Protein AF-A0A7C6ZL55-F1 (afdb_monomer)

Foldseek 3Di:
DWDQQFWQFLPPRDTGGNVDQADPPPRHGCPDPVRHTHGDTPVVVVVVVPPDDPDDPVVVVVVVVVVVVVCVVPDDDDDDDDPPPPPPLPQAEEEFPEADDPPPFDWDWDWFWFDDPSHIYIYIYTDGVVVLVVQVVLQVLLLCLVPDDPVVVVVSLVPDDPLSVVVNVCVVVVRCLCLLVVPVLLVSLLVVLVSLVVVCVVVVHDPQSSLLSLLRRQAAGAAADDDGGETHLSNCVSHHYHQRNSQSNSCSSVVSVVWWKKWFAAVVVRHIWIFTFDPDQWPDPPFDWDDDPNTTTTTRGRNHHDDGTSDDDPPCPPDHTPDIGTND

Secondary structure (DSSP, 8-state):
---EEEEE-TTT--EEETT-SB-TTT--BTT-SSSPPEEEETTHHHHTT-SS----HHHHHHHHHHHHHHHHHH------PPP--------EEEEPPPB---TTS-EEEEEEEEEETTEEEEEEEEEEHHHHHHHHHHHHHHHHHHHS-HHHHHHHHHHS-HHHHHHHHHHTTT--HHHHT-HHHHHHHHHHHHHHHHHHHHTT--HHHHHHHHHHHHHHHSPB---SS---HHHHHHS-B-HHHHHHHHHHHHHHTT-EEEEEEEGGGTEEEEEEE-SSPPSSSSPPEEEETTEEEEEE--SSS-PPTTPPPTT-TTPPPSEEEE--

Radius of gyration: 26.52 Å; Cα contacts (8 Å, |Δi|>4): 537; chains: 1; bounding box: 93×52×45 Å

Structure (mmCIF, N/CA/C/O backbone):
data_AF-A0A7C6ZL55-F1
#
_entry.id   AF-A0A7C6ZL55-F1
#
loop_
_atom_site.group_PDB
_atom_site.id
_atom_site.type_symbol
_atom_site.label_atom_id
_atom_site.label_alt_id
_atom_site.label_comp_id
_atom_site.label_asym_id
_atom_site.label_entity_id
_atom_site.label_seq_id
_atom_site.pdbx_PDB_ins_code
_atom_site.Cartn_x
_atom_site.Cartn_y
_atom_site.Cartn_z
_atom_site.occupancy
_atom_site.B_iso_or_equiv
_atom_site.auth_seq_id
_atom_site.auth_comp_id
_atom_site.auth_asym_id
_atom_site.auth_atom_id
_atom_site.pdbx_PDB_model_num
ATOM 1 N N . MET A 1 1 ? 33.401 29.335 24.281 1.00 57.75 1 MET A N 1
ATOM 2 C CA . MET A 1 1 ? 32.260 28.474 24.664 1.00 57.75 1 MET A CA 1
ATOM 3 C C . MET A 1 1 ? 32.013 27.479 23.540 1.00 57.75 1 MET A C 1
ATOM 5 O O . MET A 1 1 ? 32.085 27.907 22.387 1.00 57.75 1 MET A O 1
ATOM 9 N N . PRO A 1 2 ? 31.810 26.183 23.834 1.00 68.75 2 PRO A N 1
ATOM 10 C CA . PRO A 1 2 ? 31.516 25.194 22.804 1.00 68.75 2 PRO A CA 1
ATOM 11 C C . PRO A 1 2 ? 30.208 25.573 22.107 1.00 68.75 2 PRO A C 1
ATOM 13 O O . PRO A 1 2 ? 29.183 25.758 22.759 1.00 68.75 2 PRO A O 1
ATOM 16 N N . ARG A 1 3 ? 30.261 25.749 20.786 1.00 77.75 3 ARG A N 1
ATOM 17 C CA . ARG A 1 3 ? 29.080 26.047 19.971 1.00 77.75 3 ARG A CA 1
ATOM 18 C C . ARG A 1 3 ? 28.702 24.783 19.219 1.00 77.75 3 ARG A C 1
ATOM 20 O O . ARG A 1 3 ? 29.550 24.229 18.518 1.00 77.75 3 ARG A O 1
ATOM 27 N N . THR A 1 4 ? 27.453 24.348 19.356 1.00 80.12 4 THR A N 1
ATOM 28 C CA . THR A 1 4 ? 26.896 23.276 18.527 1.00 80.12 4 THR A CA 1
ATOM 29 C C . THR A 1 4 ? 26.887 23.738 17.076 1.00 80.12 4 THR A C 1
ATOM 31 O O . THR A 1 4 ? 26.295 24.770 16.746 1.00 80.12 4 THR A O 1
ATOM 34 N N . ILE A 1 5 ? 27.598 23.004 16.226 1.00 80.62 5 ILE A N 1
ATOM 35 C CA . ILE A 1 5 ? 27.692 23.258 14.783 1.00 80.62 5 ILE A CA 1
ATOM 36 C C . ILE A 1 5 ? 26.873 22.249 13.973 1.00 80.62 5 ILE A C 1
ATOM 38 O O . ILE A 1 5 ? 26.604 22.488 12.801 1.00 80.62 5 ILE A O 1
ATOM 42 N N . GLY A 1 6 ? 26.441 21.157 14.604 1.00 84.25 6 GLY A N 1
ATOM 43 C CA . GLY A 1 6 ? 25.658 20.112 13.967 1.00 84.25 6 GLY A CA 1
ATOM 44 C C . GLY A 1 6 ? 25.272 19.002 14.933 1.00 84.25 6 GLY A C 1
ATOM 45 O O . GLY A 1 6 ? 25.599 19.063 16.120 1.00 84.25 6 GLY A O 1
ATOM 46 N N . TYR A 1 7 ? 24.608 17.980 14.409 1.00 82.94 7 TYR A N 1
ATOM 47 C CA . TYR A 1 7 ? 24.190 16.800 15.159 1.00 82.94 7 TYR A CA 1
ATOM 48 C C . TYR A 1 7 ? 24.698 15.533 14.474 1.00 82.94 7 TYR A C 1
ATOM 50 O O . TYR A 1 7 ? 24.580 15.363 13.257 1.00 82.94 7 TYR A O 1
ATOM 58 N N . LEU A 1 8 ? 25.294 14.646 15.265 1.00 84.44 8 LEU A N 1
ATOM 59 C CA . LEU A 1 8 ? 25.753 13.339 14.826 1.00 84.44 8 LEU A CA 1
ATOM 60 C C . LEU A 1 8 ? 24.555 12.395 14.775 1.00 84.44 8 LEU A C 1
ATOM 62 O O . LEU A 1 8 ? 23.922 12.147 15.803 1.00 84.44 8 LEU A O 1
ATOM 66 N N . CYS A 1 9 ? 24.278 11.846 13.595 1.00 78.19 9 CYS A N 1
ATOM 67 C CA . CYS A 1 9 ? 23.233 10.850 13.431 1.00 78.19 9 CYS A CA 1
ATOM 68 C C . CYS A 1 9 ? 23.533 9.626 14.319 1.00 78.19 9 CYS A C 1
ATOM 70 O O . CYS A 1 9 ? 24.629 9.057 14.227 1.00 78.19 9 CYS A O 1
ATOM 72 N N . PRO A 1 10 ? 22.585 9.187 15.160 1.00 77.94 10 PRO A N 1
ATOM 73 C CA . PRO A 1 10 ? 22.773 8.026 16.025 1.00 77.94 10 PRO A CA 1
ATOM 74 C C . PRO A 1 10 ? 22.845 6.722 15.220 1.00 77.94 10 PRO A C 1
ATOM 76 O O . PRO A 1 10 ? 23.550 5.808 15.648 1.00 77.94 10 PRO A O 1
ATOM 79 N N . ILE A 1 11 ? 22.210 6.675 14.044 1.00 78.38 11 ILE A N 1
ATOM 80 C CA . ILE A 1 11 ? 22.146 5.500 13.170 1.00 78.38 11 ILE A CA 1
ATOM 81 C C . ILE A 1 11 ? 23.442 5.348 12.366 1.00 78.38 11 ILE A C 1
ATOM 83 O O . ILE A 1 11 ? 24.237 4.453 12.632 1.00 78.38 11 ILE A O 1
ATOM 87 N N . CYS A 1 12 ? 23.717 6.257 11.426 1.00 75.38 12 CYS A N 1
ATOM 88 C CA . CYS A 1 12 ? 24.817 6.095 10.465 1.00 75.38 12 CYS A CA 1
ATOM 89 C C . CYS A 1 12 ? 26.085 6.899 10.798 1.00 75.38 12 CYS A C 1
ATOM 91 O O . CYS A 1 12 ? 27.026 6.918 10.012 1.00 75.38 12 CYS A O 1
ATOM 93 N N . LYS A 1 13 ? 26.116 7.600 11.940 1.00 83.94 13 LYS A N 1
ATOM 94 C CA . LYS A 1 13 ? 27.246 8.436 12.400 1.00 83.94 13 LYS A CA 1
ATOM 95 C C . LYS A 1 13 ? 27.631 9.589 11.459 1.00 83.94 13 LYS A C 1
ATOM 97 O O . LYS A 1 13 ? 28.686 10.194 11.628 1.00 83.94 13 LYS A O 1
ATOM 102 N N . THR A 1 14 ? 26.768 9.956 10.513 1.00 79.00 14 THR A N 1
ATOM 103 C CA . THR A 1 14 ? 26.953 11.151 9.676 1.00 79.00 14 THR A CA 1
ATOM 104 C C . THR A 1 14 ? 26.707 12.416 10.496 1.00 79.00 14 THR A C 1
ATOM 106 O O . THR A 1 14 ? 25.732 12.495 11.245 1.00 79.00 14 THR A O 1
ATOM 109 N N . VAL A 1 15 ? 27.573 13.420 10.353 1.00 82.75 15 VAL A N 1
ATOM 110 C CA . VAL A 1 15 ? 27.386 14.745 10.962 1.00 82.75 15 VAL A CA 1
ATOM 111 C C . VAL A 1 15 ? 26.490 15.588 10.061 1.00 82.75 15 VAL A C 1
ATOM 113 O O . VAL A 1 15 ? 26.790 15.761 8.884 1.00 82.75 15 VAL A O 1
ATOM 116 N N . ASN A 1 16 ? 25.413 16.132 10.621 1.00 79.50 16 ASN A N 1
ATOM 117 C CA . ASN A 1 16 ? 24.445 16.952 9.897 1.00 79.50 16 ASN A CA 1
ATOM 118 C C . ASN A 1 16 ? 24.483 18.399 10.407 1.00 79.50 16 ASN A C 1
ATOM 120 O O . ASN A 1 16 ? 24.713 18.600 11.605 1.00 79.50 16 ASN A O 1
ATOM 124 N N . PRO A 1 17 ? 24.248 19.406 9.546 1.00 80.81 17 PRO A N 1
ATOM 125 C CA . PRO A 1 17 ? 24.145 20.800 9.972 1.00 80.81 17 PRO A CA 1
ATOM 126 C C . PRO A 1 17 ? 23.045 20.987 11.019 1.00 80.81 17 PRO A C 1
ATOM 128 O O . PRO A 1 17 ? 22.018 20.311 10.981 1.00 80.81 17 PRO A O 1
ATOM 131 N N . LYS A 1 18 ? 23.245 21.918 11.957 1.00 81.19 18 LYS A N 1
ATOM 132 C CA . LYS A 1 18 ? 22.306 22.149 13.071 1.00 81.19 18 LYS A CA 1
ATOM 133 C C . LYS A 1 18 ? 20.916 22.616 12.613 1.00 81.19 18 LYS A C 1
ATOM 135 O O . LYS A 1 18 ? 19.974 22.549 13.393 1.00 81.19 18 LYS A O 1
ATOM 140 N N . GLU A 1 19 ? 20.812 23.149 11.397 1.00 76.06 19 GLU A N 1
ATOM 141 C CA . GLU A 1 19 ? 19.578 23.654 10.796 1.00 76.06 19 GLU A CA 1
ATOM 142 C C . GLU A 1 19 ? 18.681 22.528 10.260 1.00 76.06 19 GLU A C 1
ATOM 144 O O . GLU A 1 19 ? 17.489 22.747 10.046 1.00 76.06 19 GLU A O 1
ATOM 149 N N . ILE A 1 20 ? 19.234 21.328 10.052 1.00 69.00 20 ILE A N 1
ATOM 150 C CA . ILE A 1 20 ? 18.523 20.190 9.469 1.00 69.00 20 ILE A CA 1
ATOM 151 C C . ILE A 1 20 ? 18.000 19.281 10.587 1.00 69.00 20 ILE A C 1
ATOM 153 O O . ILE A 1 20 ? 18.725 18.938 11.520 1.00 69.00 20 ILE A O 1
ATOM 157 N N . LYS A 1 21 ? 16.726 18.878 10.489 1.00 78.12 21 LYS A N 1
ATOM 158 C CA . LYS A 1 21 ? 16.035 18.048 11.496 1.00 78.12 21 LYS A CA 1
ATOM 159 C C . LYS A 1 21 ? 16.087 16.542 11.213 1.00 78.12 21 LYS A C 1
ATOM 161 O O . LYS A 1 21 ? 15.582 15.763 12.009 1.00 78.12 21 LYS A O 1
ATOM 166 N N . TYR A 1 22 ? 16.706 16.131 10.112 1.00 75.06 22 TYR A N 1
ATOM 167 C CA . TYR A 1 22 ? 16.855 14.743 9.671 1.00 75.06 22 TYR A CA 1
ATOM 168 C C . TYR A 1 22 ? 18.270 14.485 9.138 1.00 75.06 22 TYR A C 1
ATOM 170 O O . TYR A 1 22 ? 19.009 15.411 8.805 1.00 75.06 22 TYR A O 1
ATOM 178 N N . CYS A 1 23 ? 18.684 13.223 9.078 1.00 72.06 23 CYS A N 1
ATOM 179 C CA . CYS A 1 23 ? 19.993 12.860 8.569 1.00 72.06 23 CYS A CA 1
ATOM 180 C C . CYS A 1 23 ? 20.005 12.902 7.040 1.00 72.06 23 CYS A C 1
ATOM 182 O O . CYS A 1 23 ? 19.238 12.198 6.395 1.00 72.06 23 CYS A O 1
ATOM 184 N N . LEU A 1 24 ? 20.937 13.655 6.458 1.00 61.38 24 LEU A N 1
ATOM 185 C CA . LEU A 1 24 ? 21.095 13.771 5.004 1.00 61.38 24 LEU A CA 1
ATOM 186 C C . LEU A 1 24 ? 21.584 12.479 4.328 1.00 61.38 24 LEU A C 1
ATOM 188 O O . LEU A 1 24 ? 21.533 12.387 3.109 1.00 61.38 24 LEU A O 1
ATOM 192 N N . ASN A 1 25 ? 22.077 11.503 5.098 1.00 62.69 25 ASN A N 1
ATOM 193 C CA . ASN A 1 25 ? 22.573 10.232 4.569 1.00 62.69 25 ASN A CA 1
ATOM 194 C C . ASN A 1 25 ? 21.550 9.092 4.681 1.00 62.69 25 ASN A C 1
ATOM 196 O O . ASN A 1 25 ? 21.402 8.324 3.743 1.00 62.69 25 ASN A O 1
ATOM 200 N N . CYS A 1 26 ? 20.857 8.961 5.818 1.00 60.81 26 CYS A N 1
ATOM 201 C CA . CYS A 1 26 ? 19.929 7.845 6.057 1.00 60.81 26 CYS A CA 1
ATOM 202 C C . CYS A 1 26 ? 18.484 8.267 6.365 1.00 60.81 26 CYS A C 1
ATOM 204 O O . CYS A 1 26 ? 17.675 7.424 6.733 1.00 60.81 26 CYS A O 1
ATOM 206 N N . GLY A 1 27 ? 18.156 9.560 6.302 1.00 62.38 27 GLY A N 1
ATOM 207 C CA . GLY A 1 27 ? 16.799 10.074 6.536 1.00 62.38 27 GLY A CA 1
ATOM 208 C C . GLY A 1 27 ? 16.342 10.117 8.000 1.00 62.38 27 GLY A C 1
ATOM 209 O O . GLY A 1 27 ? 15.332 10.745 8.296 1.00 62.38 27 GLY A O 1
ATOM 210 N N . HIS A 1 28 ? 17.086 9.520 8.937 1.00 68.88 28 HIS A N 1
ATOM 211 C CA . HIS A 1 28 ? 16.692 9.444 10.350 1.00 68.88 28 HIS A CA 1
ATOM 212 C C . HIS A 1 28 ? 16.473 10.823 10.998 1.00 68.88 28 HIS A C 1
ATOM 214 O O . HIS A 1 28 ? 17.330 11.704 10.890 1.00 68.88 28 HIS A O 1
ATOM 220 N N . TRP A 1 29 ? 15.361 10.998 11.714 1.00 71.31 29 TRP A N 1
ATOM 221 C CA . TRP A 1 29 ? 15.001 12.249 12.384 1.00 71.31 29 TRP A CA 1
ATOM 222 C C . TRP A 1 29 ? 15.941 12.550 13.560 1.00 71.31 29 TRP A C 1
ATOM 224 O O . TRP A 1 29 ? 16.061 11.779 14.498 1.00 71.31 29 TRP A O 1
ATOM 234 N N . LEU A 1 30 ? 16.626 13.691 13.529 1.00 73.88 30 LEU A N 1
ATOM 235 C CA . LEU A 1 30 ? 17.673 14.039 14.499 1.00 73.88 30 LEU A CA 1
ATOM 236 C C . LEU A 1 30 ? 17.125 14.612 15.814 1.00 73.88 30 LEU A C 1
ATOM 238 O O . LEU A 1 30 ? 17.893 14.815 16.750 1.00 73.88 30 LEU A O 1
ATOM 242 N N . LEU A 1 31 ? 15.821 14.891 15.880 1.00 68.94 31 LEU A N 1
ATOM 243 C CA . LEU A 1 31 ? 15.122 15.320 17.098 1.00 68.94 31 LEU A CA 1
ATOM 244 C C . LEU A 1 31 ? 14.295 14.178 17.716 1.00 68.94 31 LEU A C 1
ATOM 246 O O . LEU A 1 31 ? 13.349 14.440 18.454 1.00 68.94 31 LEU A O 1
ATOM 250 N N . ASP A 1 32 ? 14.601 12.933 17.354 1.00 66.31 32 ASP A N 1
ATOM 251 C CA . ASP A 1 32 ? 14.004 11.737 17.944 1.00 66.31 32 ASP A CA 1
ATOM 252 C C . ASP A 1 32 ? 14.367 11.636 19.441 1.00 66.31 32 ASP A C 1
ATOM 254 O O . ASP A 1 32 ? 15.518 11.848 19.826 1.00 66.31 32 ASP A O 1
ATOM 258 N N . THR A 1 33 ? 13.377 11.334 20.285 1.00 55.22 33 THR A N 1
ATOM 259 C CA . THR A 1 33 ? 13.515 11.181 21.744 1.00 55.22 33 THR A CA 1
ATOM 260 C C . THR A 1 33 ? 13.957 9.778 22.173 1.00 55.22 33 THR A C 1
ATOM 262 O O . THR A 1 33 ? 14.276 9.569 23.339 1.00 55.22 33 THR A O 1
ATOM 265 N N . ILE A 1 34 ? 13.952 8.801 21.260 1.00 49.31 34 ILE A N 1
ATOM 266 C CA . ILE A 1 34 ? 14.352 7.406 21.512 1.00 49.31 34 ILE A CA 1
ATOM 267 C C . ILE A 1 34 ? 15.804 7.187 21.065 1.00 49.31 34 ILE A C 1
ATOM 269 O O . ILE A 1 34 ? 16.590 6.510 21.736 1.00 49.31 34 ILE A O 1
ATOM 273 N N . HIS A 1 35 ? 16.192 7.798 19.946 1.00 62.88 35 HIS A N 1
ATOM 274 C CA . HIS A 1 35 ? 17.557 7.799 19.427 1.00 62.88 35 HIS A CA 1
ATOM 275 C C . HIS A 1 35 ? 18.072 9.236 19.324 1.00 62.88 35 HIS A C 1
ATOM 277 O O . HIS A 1 35 ? 18.168 9.816 18.249 1.00 62.88 35 HIS A O 1
ATOM 283 N N . GLU A 1 36 ? 18.418 9.830 20.466 1.00 70.25 36 GLU A N 1
ATOM 284 C CA . GLU A 1 36 ? 18.835 11.233 20.499 1.00 70.25 36 GLU A CA 1
ATOM 285 C C . GLU A 1 36 ? 20.144 11.466 19.724 1.00 70.25 36 GLU A C 1
ATOM 287 O O . GLU A 1 36 ? 21.194 10.859 19.990 1.00 70.25 36 GLU A O 1
ATOM 292 N N . ALA A 1 37 ? 20.104 12.391 18.762 1.00 75.31 37 ALA A N 1
ATOM 293 C CA . ALA A 1 37 ? 21.288 12.796 18.022 1.00 75.31 37 ALA A CA 1
ATOM 294 C C . ALA A 1 37 ? 22.251 13.579 18.926 1.00 75.31 37 ALA A C 1
ATOM 296 O O . ALA A 1 37 ? 21.887 14.548 19.596 1.00 75.31 37 ALA A O 1
ATOM 297 N N . LYS A 1 38 ? 23.532 13.195 18.922 1.00 84.06 38 LYS A N 1
ATOM 298 C CA . LYS A 1 38 ? 24.535 13.842 19.782 1.00 84.06 38 LYS A CA 1
ATOM 299 C C . LYS A 1 38 ? 24.995 15.162 19.171 1.00 84.06 38 LYS A C 1
ATOM 301 O O . LYS A 1 38 ? 25.463 15.191 18.033 1.00 84.06 38 LYS A O 1
ATOM 306 N N . ALA A 1 39 ? 24.924 16.248 19.939 1.00 83.12 39 ALA A N 1
ATOM 307 C CA . ALA A 1 39 ? 25.428 17.552 19.516 1.00 83.12 39 ALA A CA 1
ATOM 308 C C . ALA A 1 39 ? 26.939 17.496 19.221 1.00 83.12 39 ALA A C 1
ATOM 310 O O . ALA A 1 39 ? 27.744 17.093 20.063 1.00 83.12 39 ALA A O 1
ATOM 311 N N . VAL A 1 40 ? 27.333 17.940 18.027 1.00 81.12 40 VAL A N 1
ATOM 312 C CA . VAL A 1 40 ? 28.734 18.095 17.626 1.00 81.12 40 VAL A CA 1
ATOM 313 C C . VAL A 1 40 ? 29.135 19.544 17.846 1.00 81.12 40 VAL A C 1
ATOM 315 O O . VAL A 1 40 ? 28.545 20.472 17.283 1.00 81.12 40 VAL A O 1
ATOM 318 N N . THR A 1 41 ? 30.154 19.748 18.676 1.00 80.25 41 THR A N 1
ATOM 319 C CA . THR A 1 41 ? 30.692 21.075 18.973 1.00 80.25 41 THR A CA 1
ATOM 320 C C . THR A 1 41 ? 31.924 21.364 18.121 1.00 80.25 41 THR A C 1
ATOM 322 O O . THR A 1 41 ? 32.629 20.461 17.666 1.00 80.25 41 THR A O 1
ATOM 325 N N . ASN A 1 42 ? 32.231 22.648 17.952 1.00 65.88 42 ASN A N 1
ATOM 326 C CA . ASN A 1 42 ? 33.469 23.119 17.325 1.00 65.88 42 ASN A CA 1
ATOM 327 C C . ASN A 1 42 ? 34.771 22.619 18.002 1.00 65.88 42 ASN A C 1
ATOM 329 O O . ASN A 1 42 ? 35.842 22.789 17.423 1.00 65.88 42 ASN A O 1
ATOM 333 N N . PHE A 1 43 ? 34.691 22.008 19.192 1.00 57.69 43 PHE A N 1
ATOM 334 C CA . PHE A 1 43 ? 35.814 21.381 19.900 1.00 57.69 43 PHE A CA 1
ATOM 335 C C . PHE A 1 43 ? 36.007 19.910 19.480 1.00 57.69 43 PHE A C 1
ATOM 337 O O . PHE A 1 43 ? 37.097 19.534 19.050 1.00 57.69 43 PHE A O 1
ATOM 344 N N . ASN A 1 44 ? 34.932 19.108 19.477 1.00 55.28 44 ASN A N 1
ATOM 345 C CA . ASN A 1 44 ? 34.989 17.670 19.158 1.00 55.28 44 ASN A CA 1
ATOM 346 C C . ASN A 1 44 ? 35.180 17.382 17.658 1.00 55.28 44 ASN A C 1
ATOM 348 O O . ASN A 1 44 ? 35.601 16.290 17.283 1.00 55.28 44 ASN A O 1
ATOM 352 N N . TYR A 1 45 ? 34.931 18.370 16.790 1.00 47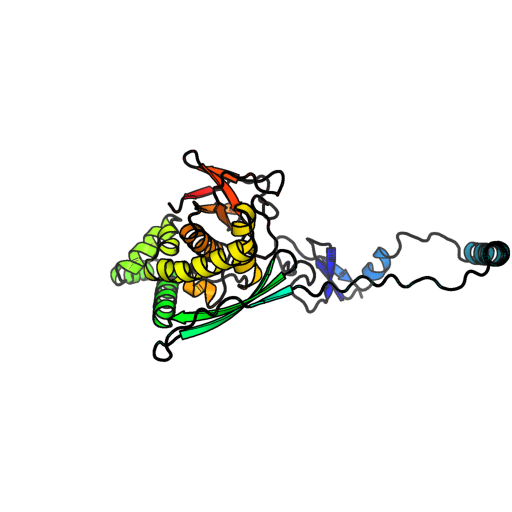.78 45 TYR A N 1
ATOM 353 C CA . TYR A 1 45 ? 35.182 18.258 15.348 1.00 47.78 45 TYR A CA 1
ATOM 354 C C . TYR A 1 45 ? 36.675 18.075 15.008 1.00 47.78 45 TYR A C 1
ATOM 356 O O . TYR A 1 45 ? 37.014 17.461 13.999 1.00 47.78 45 TYR A O 1
ATOM 364 N N . LYS A 1 46 ? 37.590 18.578 15.854 1.00 45.16 46 LYS A N 1
ATOM 365 C CA . LYS A 1 46 ? 39.044 18.414 15.661 1.00 45.16 46 LYS A CA 1
ATOM 366 C C . LYS A 1 46 ? 39.600 17.110 16.244 1.00 45.16 46 LYS A C 1
ATOM 368 O O . LYS A 1 46 ? 40.617 16.635 15.750 1.00 45.16 46 LYS A O 1
ATOM 373 N N . GLU A 1 47 ? 38.954 16.518 17.248 1.00 48.97 47 GLU A N 1
ATOM 374 C CA . GLU A 1 47 ? 39.468 15.317 17.929 1.00 48.97 47 GLU A CA 1
ATOM 375 C C . GLU A 1 47 ? 39.211 14.018 17.157 1.00 48.97 47 GLU A C 1
ATOM 377 O O . GLU A 1 47 ? 40.063 13.133 17.166 1.00 48.97 47 GLU A O 1
ATOM 382 N N . GLN A 1 48 ? 38.130 13.925 16.373 1.00 47.03 48 GLN A N 1
ATOM 383 C CA . GLN A 1 48 ? 37.888 12.753 15.513 1.00 47.03 48 GLN A CA 1
ATOM 384 C C . GLN A 1 48 ? 38.858 12.628 14.325 1.00 47.03 48 GLN A C 1
ATOM 386 O O . GLN A 1 48 ? 38.899 11.582 13.682 1.00 47.03 48 GLN A O 1
ATOM 391 N N . LYS A 1 49 ? 39.685 13.649 14.054 1.00 38.84 49 LYS A N 1
ATOM 392 C CA . LYS A 1 49 ? 40.734 13.598 13.022 1.00 38.84 49 LYS A CA 1
ATOM 393 C C . LYS A 1 49 ? 42.120 13.204 13.565 1.00 38.84 49 LYS A C 1
ATOM 395 O O . LYS A 1 49 ? 43.040 13.029 12.776 1.00 38.84 49 LYS A O 1
ATOM 400 N N . ASN A 1 50 ? 42.275 13.032 14.884 1.00 33.69 50 ASN A N 1
ATOM 401 C CA . ASN A 1 50 ? 43.577 12.892 15.556 1.00 33.69 50 ASN A CA 1
ATOM 402 C C . ASN A 1 50 ? 43.896 11.475 16.083 1.00 33.69 50 ASN A C 1
ATOM 404 O O . ASN A 1 50 ? 44.652 11.336 17.040 1.00 33.69 50 ASN A O 1
ATOM 408 N N . ILE A 1 51 ? 43.403 10.407 15.445 1.00 38.78 51 ILE A N 1
ATOM 409 C CA . ILE A 1 51 ? 43.881 9.033 15.736 1.00 38.78 51 ILE A CA 1
ATOM 410 C C . ILE A 1 51 ? 45.235 8.721 15.056 1.00 38.78 51 ILE A C 1
ATOM 412 O O . ILE A 1 51 ? 45.882 7.733 15.386 1.00 38.78 51 ILE A O 1
ATOM 416 N N . HIS A 1 52 ? 45.771 9.605 14.207 1.00 40.00 52 HIS A N 1
ATOM 417 C CA . HIS A 1 52 ? 47.136 9.464 13.686 1.00 40.00 52 HIS A CA 1
ATOM 418 C C . HIS A 1 52 ? 47.906 10.786 13.709 1.00 40.00 52 HIS A C 1
ATOM 420 O O . HIS A 1 52 ? 47.871 11.520 12.732 1.00 40.00 52 HIS A O 1
ATOM 426 N N . SER A 1 53 ? 48.646 11.058 14.791 1.00 35.91 53 SER A N 1
ATOM 427 C CA . SER A 1 53 ? 50.026 11.580 14.710 1.00 35.91 53 SER A CA 1
ATOM 428 C C . SER A 1 53 ? 50.572 11.939 16.097 1.00 35.91 53 SER A C 1
ATOM 430 O O . SER A 1 53 ? 50.502 13.086 16.535 1.00 35.91 53 SER A O 1
ATOM 432 N N . ALA A 1 54 ? 51.208 10.983 16.768 1.00 45.16 54 ALA A N 1
ATOM 433 C CA . ALA A 1 54 ? 52.254 11.301 17.735 1.00 45.16 54 ALA A CA 1
ATOM 434 C C . ALA A 1 54 ? 53.601 11.234 17.004 1.00 45.16 54 ALA A C 1
ATOM 436 O O . ALA A 1 54 ? 54.343 10.268 17.140 1.00 45.16 54 ALA A O 1
ATOM 437 N N . VAL A 1 55 ? 53.906 12.231 16.167 1.00 47.25 55 VAL A N 1
ATOM 438 C CA . VAL A 1 55 ? 55.245 12.354 15.574 1.00 47.25 55 VAL A CA 1
ATOM 439 C C . VAL A 1 55 ? 55.751 13.771 15.789 1.00 47.25 55 VAL A C 1
ATOM 441 O O . VAL A 1 55 ? 55.234 14.739 15.239 1.00 47.25 55 VAL A O 1
ATOM 444 N N . SER A 1 56 ? 56.775 13.873 16.635 1.00 49.25 56 SER A N 1
ATOM 445 C CA . SER A 1 56 ? 57.551 15.086 16.876 1.00 49.25 56 SER A CA 1
ATOM 446 C C . SER A 1 56 ? 57.989 15.708 15.547 1.00 49.25 56 SER A C 1
ATOM 448 O O . SER A 1 56 ? 58.717 15.088 14.773 1.00 49.25 56 SER A O 1
ATOM 450 N N . TRP A 1 57 ? 57.579 16.952 15.300 1.00 47.06 57 TRP A N 1
ATOM 451 C CA . TRP A 1 57 ? 57.912 17.758 14.117 1.00 47.06 57 TRP A CA 1
ATOM 452 C C . TRP A 1 57 ? 59.413 17.821 13.780 1.00 47.06 57 TRP A C 1
ATOM 454 O O . TRP A 1 57 ? 59.782 17.973 12.617 1.00 47.06 57 TRP A O 1
ATOM 464 N N . LYS A 1 58 ? 60.292 17.628 14.773 1.00 48.78 58 LYS A N 1
ATOM 465 C CA . LYS A 1 58 ? 61.746 17.544 14.565 1.00 48.78 58 LYS A CA 1
ATOM 466 C C . LYS A 1 58 ? 62.169 16.240 13.875 1.00 48.78 58 LYS A C 1
ATOM 468 O O . LYS A 1 58 ? 63.082 16.262 13.058 1.00 48.78 58 LYS A O 1
ATOM 473 N N . ASN A 1 59 ? 61.460 15.138 14.124 1.00 50.97 59 ASN A N 1
ATOM 474 C CA . ASN A 1 59 ? 61.686 13.852 13.454 1.00 50.97 59 ASN A CA 1
ATOM 475 C C . ASN A 1 59 ? 61.027 13.814 12.064 1.00 50.97 59 ASN A C 1
ATOM 477 O O . ASN A 1 59 ? 61.524 13.131 11.175 1.00 50.97 59 ASN A O 1
ATOM 481 N N . VAL A 1 60 ? 59.957 14.592 11.852 1.00 54.19 60 VAL A N 1
ATOM 482 C CA . VAL A 1 60 ? 59.291 14.746 10.545 1.00 54.19 60 VAL A CA 1
ATOM 483 C C . VAL A 1 60 ? 60.198 15.451 9.537 1.00 54.19 60 VAL A C 1
ATOM 485 O O . VAL A 1 60 ? 60.283 15.018 8.395 1.00 54.19 60 VAL A O 1
ATOM 488 N N . LEU A 1 61 ? 60.928 16.492 9.950 1.00 54.22 61 LEU A N 1
ATOM 489 C CA . LEU A 1 61 ? 61.856 17.206 9.064 1.00 54.22 61 LEU A CA 1
ATOM 490 C C . LEU A 1 61 ? 63.055 16.345 8.647 1.00 54.22 61 LEU A C 1
ATOM 492 O O . LEU A 1 61 ? 63.425 16.340 7.476 1.00 54.22 61 LEU A O 1
ATOM 496 N N . VAL A 1 62 ? 63.622 15.570 9.576 1.00 56.53 62 VAL A N 1
ATOM 497 C CA . VAL A 1 62 ? 64.733 14.652 9.269 1.00 56.53 62 VAL A CA 1
ATOM 498 C C . VAL A 1 62 ? 64.257 13.499 8.377 1.00 56.53 62 VAL A C 1
ATOM 500 O O . VAL A 1 62 ? 64.926 13.166 7.401 1.00 56.53 62 VAL A O 1
ATOM 503 N N . ALA A 1 63 ? 63.070 12.942 8.640 1.00 53.78 63 ALA A N 1
ATOM 504 C CA . ALA A 1 63 ? 62.478 11.904 7.800 1.00 53.78 63 ALA A CA 1
ATOM 505 C C . ALA A 1 63 ? 62.110 12.418 6.396 1.00 53.78 63 ALA A C 1
ATOM 507 O O . ALA A 1 63 ? 62.352 11.716 5.421 1.00 53.78 63 ALA A O 1
ATOM 508 N N . LEU A 1 64 ? 61.599 13.648 6.262 1.00 54.84 64 LEU A N 1
ATOM 509 C CA . LEU A 1 64 ? 61.268 14.249 4.964 1.00 54.84 64 LEU A CA 1
ATOM 510 C C . LEU A 1 64 ? 62.504 14.460 4.088 1.00 54.84 64 LEU A C 1
ATOM 512 O O . LEU A 1 64 ? 62.444 14.182 2.896 1.00 54.84 64 LEU A O 1
ATOM 516 N N . VAL A 1 65 ? 63.635 14.888 4.655 1.00 64.38 65 VAL A N 1
ATOM 517 C CA . VAL A 1 65 ? 64.878 15.067 3.885 1.00 64.38 65 VAL A CA 1
ATOM 518 C C . VAL A 1 65 ? 65.431 13.720 3.408 1.00 64.38 65 VAL A C 1
ATOM 520 O O . VAL A 1 65 ? 65.815 13.593 2.247 1.00 64.38 65 VAL A O 1
ATOM 523 N N . VAL A 1 66 ? 65.399 12.687 4.257 1.00 57.75 66 VAL A N 1
ATOM 524 C CA . VAL A 1 66 ? 65.828 11.327 3.883 1.00 57.75 66 VAL A CA 1
ATOM 525 C C . VAL A 1 66 ? 64.885 10.709 2.840 1.00 57.75 66 VAL A C 1
ATOM 527 O O . VAL A 1 66 ? 65.351 10.098 1.881 1.00 57.75 66 VAL A O 1
ATOM 530 N N . ILE A 1 67 ? 63.572 10.928 2.959 1.00 57.31 67 ILE A N 1
ATOM 531 C CA . ILE A 1 67 ? 62.564 10.452 2.000 1.00 57.31 67 ILE A CA 1
ATOM 532 C C . ILE A 1 67 ? 62.677 11.184 0.656 1.00 57.31 67 ILE A C 1
ATOM 534 O O . ILE A 1 67 ? 62.590 10.534 -0.378 1.00 57.31 67 ILE A O 1
ATOM 538 N N . ILE A 1 68 ? 62.941 12.495 0.630 1.00 62.12 68 ILE A N 1
ATOM 539 C CA . ILE A 1 68 ? 63.140 13.257 -0.619 1.00 62.12 68 ILE A CA 1
ATOM 540 C C . ILE A 1 68 ? 64.394 12.777 -1.365 1.00 62.12 68 ILE A C 1
ATOM 542 O O . ILE A 1 68 ? 64.358 12.623 -2.586 1.00 62.12 68 ILE A O 1
ATOM 546 N N . ILE A 1 69 ? 65.480 12.479 -0.644 1.00 60.16 69 ILE A N 1
ATOM 547 C CA . ILE A 1 69 ? 66.713 11.939 -1.237 1.00 60.16 69 ILE A CA 1
ATOM 548 C C . ILE A 1 69 ? 66.483 10.512 -1.767 1.00 60.16 69 ILE A C 1
ATOM 550 O O . ILE A 1 69 ? 66.934 10.192 -2.864 1.00 60.16 69 ILE A O 1
ATOM 554 N N . LEU A 1 70 ? 65.721 9.672 -1.058 1.00 50.12 70 LEU A N 1
ATOM 555 C CA . LEU A 1 70 ? 65.374 8.321 -1.519 1.00 50.12 70 LEU A CA 1
ATOM 556 C C . LEU A 1 70 ? 64.388 8.327 -2.703 1.00 50.12 70 LEU A C 1
ATOM 558 O O . LEU A 1 70 ? 64.552 7.543 -3.633 1.00 50.12 70 LEU A O 1
ATOM 562 N N . ILE A 1 71 ? 63.418 9.244 -2.729 1.00 53.28 71 ILE A N 1
ATOM 563 C CA . ILE A 1 71 ? 62.473 9.435 -3.844 1.00 53.28 71 ILE A CA 1
ATOM 564 C C . ILE A 1 71 ? 63.201 9.911 -5.112 1.00 53.28 71 ILE A C 1
ATOM 566 O O . ILE A 1 71 ? 62.881 9.453 -6.208 1.00 53.28 71 ILE A O 1
ATOM 570 N N . ALA A 1 72 ? 64.219 10.767 -4.977 1.00 55.91 72 ALA A N 1
ATOM 571 C CA . ALA A 1 72 ? 65.038 11.225 -6.101 1.00 55.91 72 ALA A CA 1
ATOM 572 C C . ALA A 1 72 ? 65.960 10.132 -6.680 1.00 55.91 72 ALA A C 1
ATOM 574 O O . ALA A 1 72 ? 66.345 10.221 -7.845 1.00 55.91 72 ALA A O 1
ATOM 575 N N . ILE A 1 73 ? 66.303 9.107 -5.888 1.00 54.50 73 ILE A N 1
ATOM 576 C CA . ILE A 1 73 ? 67.169 7.989 -6.300 1.00 54.50 73 ILE A CA 1
ATOM 577 C C . ILE A 1 73 ? 66.350 6.790 -6.825 1.00 54.50 73 ILE A C 1
ATOM 579 O O . ILE A 1 73 ? 66.859 6.027 -7.643 1.00 54.50 73 ILE A O 1
ATOM 583 N N . VAL A 1 74 ? 65.085 6.624 -6.403 1.00 53.31 74 VAL A N 1
ATOM 584 C CA . VAL A 1 74 ? 64.284 5.404 -6.663 1.00 53.31 74 VAL A CA 1
ATOM 585 C C . VAL A 1 74 ? 63.132 5.591 -7.662 1.00 53.31 74 VAL A C 1
ATOM 587 O O . VAL A 1 74 ? 62.604 4.591 -8.140 1.00 53.31 74 VAL A O 1
ATOM 590 N N . ILE A 1 75 ? 62.742 6.809 -8.059 1.00 42.75 75 ILE A N 1
ATOM 591 C CA . ILE A 1 75 ? 61.687 6.970 -9.078 1.00 42.75 75 ILE A CA 1
ATOM 592 C C . ILE A 1 75 ? 62.297 7.085 -10.487 1.00 42.75 75 ILE A C 1
ATOM 594 O O . ILE A 1 75 ? 62.787 8.157 -10.856 1.00 42.75 75 ILE A O 1
ATOM 598 N N . PRO A 1 76 ? 62.235 6.033 -11.331 1.00 44.75 76 PRO A N 1
ATOM 599 C CA . PRO A 1 76 ? 62.394 6.216 -12.765 1.00 44.75 76 PRO A CA 1
ATOM 600 C C . PRO A 1 76 ? 61.289 7.154 -13.256 1.00 44.75 76 PRO A C 1
ATOM 602 O O . PRO A 1 76 ? 60.125 7.001 -12.889 1.00 44.75 76 PRO A O 1
ATOM 605 N N . ARG A 1 77 ? 61.662 8.136 -14.083 1.00 54.81 77 ARG A N 1
ATOM 606 C CA . ARG A 1 77 ? 60.734 9.040 -14.774 1.00 54.81 77 ARG A CA 1
ATOM 607 C C . ARG A 1 77 ? 59.712 8.222 -15.577 1.00 54.81 77 ARG A C 1
ATOM 609 O O . ARG A 1 77 ? 59.969 7.896 -16.730 1.00 54.81 77 ARG A O 1
ATOM 616 N N . TYR A 1 78 ? 58.562 7.914 -14.985 1.00 42.78 78 TYR A N 1
ATOM 617 C CA . TYR A 1 78 ? 57.397 7.415 -15.706 1.00 42.78 78 TYR A CA 1
ATOM 618 C C . TYR A 1 78 ? 56.391 8.548 -15.855 1.00 42.78 78 TYR A C 1
ATOM 620 O O . TYR A 1 78 ? 55.799 9.034 -14.894 1.00 42.78 78 TYR A O 1
ATOM 628 N N . ASN A 1 79 ? 56.255 8.985 -17.101 1.00 49.22 79 ASN A N 1
ATOM 629 C CA . ASN A 1 79 ? 55.191 9.859 -17.549 1.00 49.22 79 ASN A CA 1
ATOM 630 C C . ASN A 1 79 ? 53.842 9.111 -17.498 1.00 49.22 79 ASN A C 1
ATOM 632 O O . ASN A 1 79 ? 53.782 7.914 -17.772 1.00 49.22 79 ASN A O 1
ATOM 636 N N . THR A 1 80 ? 52.788 9.875 -17.185 1.00 51.97 80 THR A N 1
ATOM 637 C CA . THR A 1 80 ? 51.342 9.598 -17.334 1.00 51.97 80 THR A CA 1
ATOM 638 C C . THR A 1 80 ? 50.735 8.464 -16.493 1.00 51.97 80 THR A C 1
ATOM 640 O O . THR A 1 80 ? 50.684 7.314 -16.914 1.00 51.97 80 THR A O 1
ATOM 643 N N . MET A 1 81 ? 50.158 8.826 -15.339 1.00 42.12 81 MET A N 1
ATOM 644 C CA . MET A 1 81 ? 49.091 8.051 -14.689 1.00 42.12 81 MET A CA 1
ATOM 645 C C . MET A 1 81 ? 47.803 8.184 -15.525 1.00 42.12 81 MET A C 1
ATOM 647 O O . MET A 1 81 ? 47.359 9.317 -15.733 1.00 42.12 81 MET A O 1
ATOM 651 N N . PRO A 1 82 ? 47.179 7.094 -15.999 1.00 43.81 82 PRO A N 1
ATOM 652 C CA . PRO A 1 82 ? 45.850 7.170 -16.590 1.00 43.81 82 PRO A CA 1
ATOM 653 C C . PRO A 1 82 ? 44.822 7.513 -15.504 1.00 43.81 82 PRO A C 1
ATOM 655 O O . PRO A 1 82 ? 44.748 6.865 -14.459 1.00 43.81 82 PRO A O 1
ATOM 658 N N . THR A 1 83 ? 44.020 8.545 -15.748 1.00 43.31 83 THR A N 1
ATOM 659 C CA . THR A 1 83 ? 42.808 8.840 -14.982 1.00 43.31 83 THR A CA 1
ATOM 660 C C . THR A 1 83 ? 41.864 7.643 -15.074 1.00 43.31 83 THR A C 1
ATOM 662 O O . THR A 1 83 ? 41.4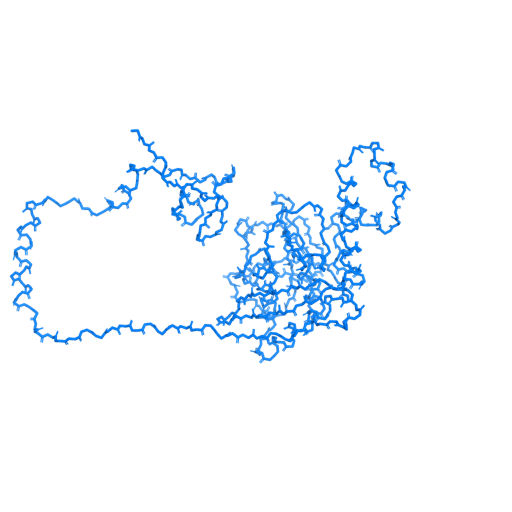04 7.295 -16.160 1.00 43.31 83 THR A O 1
ATOM 665 N N . LEU A 1 84 ? 41.553 7.013 -13.938 1.00 40.50 84 LEU A N 1
ATOM 666 C CA . LEU A 1 84 ? 40.426 6.087 -13.836 1.00 40.50 84 LEU A CA 1
ATOM 667 C C . LEU A 1 84 ? 39.139 6.892 -14.043 1.00 40.50 84 LEU A C 1
ATOM 669 O O . LEU A 1 84 ? 38.622 7.523 -13.122 1.00 40.50 84 LEU A O 1
ATOM 673 N N . VAL A 1 85 ? 38.652 6.907 -15.281 1.00 43.44 85 VAL A N 1
ATOM 674 C CA . VAL A 1 85 ? 37.298 7.346 -15.606 1.00 43.44 85 VAL A CA 1
ATOM 675 C C . VAL A 1 85 ? 36.372 6.244 -15.104 1.00 43.44 85 VAL A C 1
ATOM 677 O O . VAL A 1 85 ? 36.218 5.217 -15.761 1.00 43.44 85 VAL A O 1
ATOM 680 N N . TYR A 1 86 ? 35.790 6.418 -13.917 1.00 42.44 86 TYR A N 1
ATOM 681 C CA . TYR A 1 86 ? 34.627 5.617 -13.548 1.00 42.44 86 TYR A CA 1
ATOM 682 C C . TYR A 1 86 ? 33.519 5.988 -14.537 1.00 42.44 86 TYR A C 1
ATOM 684 O O . TYR A 1 86 ? 33.188 7.174 -14.628 1.00 42.44 86 TYR A O 1
ATOM 692 N N . PRO A 1 87 ? 32.983 5.038 -15.321 1.00 43.00 87 PRO A N 1
ATOM 693 C CA . PRO A 1 87 ? 31.868 5.342 -16.197 1.00 43.00 87 PRO A CA 1
ATOM 694 C C . PRO A 1 87 ? 30.736 5.893 -15.334 1.00 43.00 87 PRO A C 1
ATOM 696 O O . PRO A 1 87 ? 30.331 5.274 -14.351 1.00 43.00 87 PRO A O 1
ATOM 699 N N . THR A 1 88 ? 30.246 7.081 -15.678 1.00 48.88 88 THR A N 1
ATOM 700 C CA . THR A 1 88 ? 28.986 7.580 -15.141 1.00 48.88 88 THR A CA 1
ATOM 701 C C . THR A 1 88 ? 27.916 6.614 -15.634 1.00 48.88 88 THR A C 1
ATOM 703 O O . THR A 1 88 ? 27.552 6.644 -16.807 1.00 48.88 88 THR A O 1
ATOM 706 N N . VAL A 1 89 ? 27.480 5.687 -14.778 1.00 53.34 89 VAL A N 1
ATOM 707 C CA . VAL A 1 89 ? 26.310 4.856 -15.061 1.00 53.34 89 VAL A CA 1
ATOM 708 C C . VAL A 1 89 ? 25.135 5.820 -15.062 1.00 53.34 89 VAL A C 1
ATOM 710 O O . VAL A 1 89 ? 24.647 6.202 -14.005 1.00 53.34 89 VAL A O 1
ATOM 713 N N . ILE A 1 90 ? 24.753 6.302 -16.242 1.00 57.47 90 ILE A N 1
ATOM 714 C CA . ILE A 1 90 ? 23.488 7.007 -16.408 1.00 57.47 90 ILE A CA 1
ATOM 715 C C . ILE A 1 90 ? 22.422 5.924 -16.224 1.00 57.47 90 ILE A C 1
ATOM 717 O O . ILE A 1 90 ? 22.390 4.998 -17.044 1.00 57.47 90 ILE A O 1
ATOM 721 N N . PRO A 1 91 ? 21.614 5.959 -15.147 1.00 64.06 91 PRO A N 1
ATOM 722 C CA . PRO A 1 91 ? 20.553 4.982 -14.976 1.00 64.06 91 PRO A CA 1
ATOM 723 C C . PRO A 1 91 ? 19.637 5.045 -16.196 1.00 64.06 91 PRO A C 1
ATOM 725 O O . PRO A 1 91 ? 19.324 6.123 -16.712 1.00 64.06 91 PRO A O 1
ATOM 728 N N . ARG A 1 92 ? 19.251 3.877 -16.712 1.00 86.06 92 ARG A N 1
ATOM 729 C CA . ARG A 1 92 ? 18.338 3.816 -17.855 1.00 86.06 92 ARG A CA 1
ATOM 730 C C . ARG A 1 92 ? 16.982 4.344 -17.387 1.00 86.06 92 ARG A C 1
ATOM 732 O O . ARG A 1 92 ? 16.358 3.728 -16.529 1.00 86.06 92 ARG A O 1
ATOM 739 N N . SER A 1 93 ? 16.564 5.476 -17.943 1.00 94.44 93 SER A N 1
ATOM 740 C CA . SER A 1 93 ? 15.247 6.063 -17.692 1.00 94.44 93 SER A CA 1
ATOM 741 C C . SER A 1 93 ? 14.178 5.302 -18.484 1.00 94.44 93 SER A C 1
ATOM 743 O O . SER A 1 93 ? 14.372 5.008 -19.668 1.00 94.44 93 SER A O 1
ATOM 745 N N . ILE A 1 94 ? 13.087 4.933 -17.816 1.00 95.31 94 ILE A N 1
ATOM 746 C CA . ILE A 1 94 ? 11.939 4.204 -18.359 1.00 95.31 94 ILE A CA 1
ATOM 747 C C . ILE A 1 94 ? 10.682 5.010 -18.046 1.00 95.31 94 ILE A C 1
ATOM 749 O O . ILE A 1 94 ? 10.455 5.388 -16.901 1.00 95.31 94 ILE A O 1
ATOM 753 N N . THR A 1 95 ? 9.848 5.247 -19.053 1.00 96.81 95 THR A N 1
ATOM 754 C CA . THR A 1 95 ? 8.524 5.850 -18.872 1.00 96.81 95 THR A CA 1
ATOM 755 C C . THR A 1 95 ? 7.479 4.745 -18.929 1.00 96.81 95 THR A C 1
ATOM 757 O O . THR A 1 95 ? 7.378 4.042 -19.934 1.00 96.81 95 THR A O 1
ATOM 760 N N . MET A 1 96 ? 6.741 4.576 -17.835 1.00 94.69 96 MET A N 1
ATOM 761 C CA . MET A 1 96 ? 5.588 3.684 -17.746 1.00 94.69 96 MET A CA 1
ATOM 762 C C . MET A 1 96 ? 4.442 4.201 -18.627 1.00 94.69 96 MET A C 1
ATOM 764 O O . MET A 1 96 ? 4.340 5.412 -18.818 1.00 94.69 96 MET A O 1
ATOM 768 N N . PRO A 1 97 ? 3.553 3.327 -19.129 1.00 85.69 97 PRO A N 1
ATOM 769 C CA . PRO A 1 97 ? 2.334 3.766 -19.803 1.00 85.69 97 PRO A CA 1
ATOM 770 C C . PRO A 1 97 ? 1.462 4.613 -18.872 1.00 85.69 97 PRO A C 1
ATOM 772 O O . PRO A 1 97 ? 1.161 4.179 -17.759 1.00 85.69 97 PRO A O 1
ATOM 775 N N . ASP A 1 98 ? 1.045 5.793 -19.329 1.00 88.50 98 ASP A N 1
ATOM 776 C CA . ASP A 1 98 ? 0.177 6.679 -18.551 1.00 88.50 98 ASP A CA 1
ATOM 777 C C . ASP A 1 98 ? -1.139 5.977 -18.195 1.00 88.50 98 ASP A C 1
ATOM 779 O O . ASP A 1 98 ? -1.785 5.369 -19.055 1.00 88.50 98 ASP A O 1
ATOM 783 N N . LEU A 1 99 ? -1.560 6.097 -16.934 1.00 86.50 99 LEU A N 1
ATOM 784 C CA . LEU A 1 99 ? -2.922 5.748 -16.536 1.00 86.50 99 LEU A CA 1
ATOM 785 C C . LEU A 1 99 ? -3.770 7.018 -16.600 1.00 86.50 99 LEU A C 1
ATOM 787 O O . LEU A 1 99 ? -3.845 7.751 -15.620 1.00 86.50 99 LEU A O 1
ATOM 791 N N . ALA A 1 100 ? -4.360 7.288 -17.762 1.00 80.81 100 ALA A N 1
ATOM 792 C CA . ALA A 1 100 ? -5.164 8.483 -18.017 1.00 80.81 100 ALA A CA 1
ATOM 793 C C . ALA A 1 100 ? -6.643 8.143 -18.242 1.00 80.81 100 ALA A C 1
ATOM 795 O O . ALA A 1 100 ? -6.982 7.087 -18.786 1.00 80.81 100 ALA A O 1
ATOM 796 N N . TYR A 1 101 ? -7.522 9.063 -17.860 1.00 78.94 101 TYR A N 1
ATOM 797 C CA . TYR A 1 101 ? -8.964 8.978 -18.038 1.00 78.94 101 TYR A CA 1
ATOM 798 C C . TYR A 1 101 ? -9.433 9.894 -19.181 1.00 78.94 101 TYR A C 1
ATOM 800 O O . TYR A 1 101 ? -8.748 10.843 -19.572 1.00 78.94 101 TYR A O 1
ATOM 808 N N . PRO A 1 102 ? -10.620 9.627 -19.756 1.00 78.88 102 PRO A N 1
ATOM 809 C CA . PRO A 1 102 ? -11.300 10.585 -20.619 1.00 78.88 102 PRO A CA 1
ATOM 810 C C . PRO A 1 102 ? -11.407 11.977 -19.976 1.00 78.88 102 PRO A C 1
ATOM 812 O O . PRO A 1 102 ? -11.657 12.102 -18.780 1.00 78.88 102 PRO A O 1
ATOM 815 N N . THR A 1 103 ? -11.263 13.033 -20.783 1.00 80.56 103 THR A N 1
ATOM 816 C CA . THR A 1 103 ? -11.177 14.433 -20.312 1.00 80.56 103 THR A CA 1
ATOM 817 C C . THR A 1 103 ? -12.415 14.946 -19.569 1.00 80.56 103 THR A C 1
ATOM 819 O O . THR A 1 103 ? -12.370 16.009 -18.958 1.00 80.56 103 THR A O 1
ATOM 822 N N . ASP A 1 104 ? -13.546 14.253 -19.686 1.00 87.44 104 ASP A N 1
ATOM 823 C CA . ASP A 1 104 ? -14.803 14.556 -19.003 1.00 87.44 104 ASP A CA 1
ATOM 824 C C . ASP A 1 104 ? -14.887 13.975 -17.584 1.00 87.44 104 ASP A C 1
ATOM 826 O O . ASP A 1 104 ? -15.782 14.363 -16.832 1.00 87.44 104 ASP A O 1
ATOM 830 N N . ILE A 1 105 ? -13.957 13.099 -17.196 1.00 85.00 105 ILE A N 1
ATOM 831 C CA . ILE A 1 105 ? -13.854 12.567 -15.837 1.00 85.00 105 ILE A CA 1
ATOM 832 C C . ILE A 1 105 ? -12.900 13.464 -15.040 1.00 85.00 105 ILE A C 1
ATOM 834 O O . ILE A 1 105 ? -11.724 13.556 -15.386 1.00 85.00 105 ILE A O 1
ATOM 838 N N . PRO A 1 106 ? -13.359 14.137 -13.968 1.00 93.75 106 PRO A N 1
ATOM 839 C CA . PRO A 1 106 ? -12.467 14.902 -13.107 1.00 93.75 106 PRO A CA 1
ATOM 840 C C . PRO A 1 106 ? -11.462 13.981 -12.412 1.00 93.75 106 PRO A C 1
ATOM 842 O O . PRO A 1 106 ? -11.853 13.010 -11.758 1.00 93.75 106 PRO A O 1
ATOM 845 N N . THR A 1 107 ? -10.177 14.309 -12.514 1.00 94.44 107 THR A 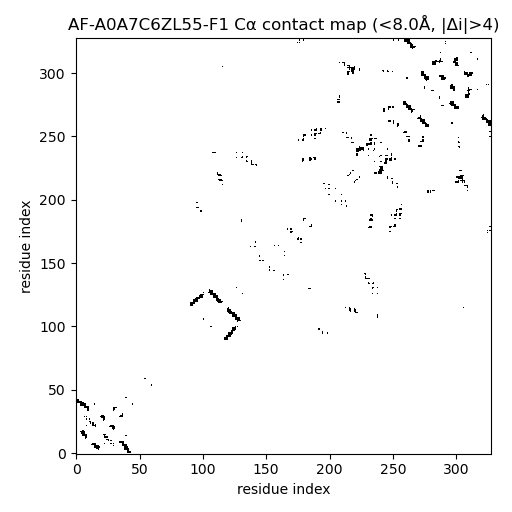N 1
ATOM 846 C CA . THR A 1 107 ? -9.087 13.528 -11.922 1.00 94.44 107 THR A CA 1
ATOM 847 C C . THR A 1 107 ? -8.096 14.407 -11.163 1.00 94.44 107 THR A C 1
ATOM 849 O O . THR A 1 107 ? -7.999 15.618 -11.377 1.00 94.44 107 THR A O 1
ATOM 852 N N . GLU A 1 108 ? -7.358 13.785 -10.247 1.00 97.44 108 GLU A N 1
ATOM 853 C CA . GLU A 1 108 ? -6.122 14.327 -9.692 1.00 97.44 108 GLU A CA 1
ATOM 854 C C . GLU A 1 108 ? -4.938 13.582 -10.322 1.00 97.44 108 GLU A C 1
ATOM 856 O O . GLU A 1 108 ? -4.879 12.353 -10.269 1.00 97.44 108 GLU A O 1
ATOM 861 N N . SER A 1 109 ? -3.998 14.314 -10.919 1.00 96.12 109 SER A N 1
ATOM 862 C CA . SER A 1 109 ? -2.813 13.730 -11.554 1.00 96.12 109 SER A CA 1
ATOM 863 C C . SER A 1 109 ? -1.636 13.631 -10.584 1.00 96.12 109 SER A C 1
ATOM 865 O O . SER A 1 109 ? -1.374 14.552 -9.799 1.00 96.12 109 SER A O 1
ATOM 867 N N . LYS A 1 110 ? -0.882 12.534 -10.674 1.00 97.88 110 LYS A N 1
ATOM 868 C CA . LYS A 1 110 ? 0.359 12.302 -9.933 1.00 97.88 110 LYS A CA 1
ATOM 869 C C . LYS A 1 110 ? 1.456 11.807 -10.854 1.00 97.88 110 LYS A C 1
ATOM 871 O O . LYS A 1 110 ? 1.260 10.874 -11.625 1.00 97.88 110 LYS A O 1
ATOM 876 N N . ASP A 1 111 ? 2.629 12.404 -10.694 1.00 98.25 111 ASP A N 1
ATOM 877 C CA . ASP A 1 111 ? 3.853 11.949 -11.331 1.00 98.25 111 ASP A CA 1
ATOM 878 C C . ASP A 1 111 ? 4.722 11.237 -10.297 1.00 98.25 111 ASP A C 1
ATOM 880 O O . ASP A 1 111 ? 5.128 11.813 -9.284 1.00 98.25 111 ASP A O 1
ATOM 884 N N . PHE A 1 112 ? 5.022 9.975 -10.569 1.00 98.50 112 PHE A N 1
ATOM 885 C CA . PHE A 1 112 ? 5.878 9.141 -9.744 1.00 98.50 112 PHE A CA 1
ATOM 886 C C . PHE A 1 112 ? 7.249 8.996 -10.381 1.00 98.50 112 PHE A C 1
ATOM 888 O O . PHE A 1 112 ? 7.393 8.920 -11.602 1.00 98.50 112 PHE A O 1
ATOM 895 N N . THR A 1 113 ? 8.280 8.940 -9.543 1.00 98.25 113 THR A N 1
ATOM 896 C CA . THR A 1 113 ? 9.630 8.575 -9.966 1.00 98.25 113 THR A CA 1
ATOM 897 C C . THR A 1 113 ? 10.266 7.687 -8.911 1.00 98.25 113 THR A C 1
ATOM 899 O O . THR A 1 113 ? 10.259 8.039 -7.733 1.00 98.25 113 THR A O 1
ATOM 902 N N . TRP A 1 114 ? 10.802 6.540 -9.322 1.00 97.69 114 TRP A N 1
ATOM 903 C CA . TRP A 1 114 ? 11.502 5.620 -8.425 1.00 97.69 114 TRP A CA 1
ATOM 904 C C . TRP A 1 114 ? 12.601 4.850 -9.144 1.00 97.69 114 TRP A C 1
ATOM 906 O O . TRP A 1 114 ? 12.609 4.748 -10.370 1.00 97.69 114 TRP A O 1
ATOM 916 N N . ASP A 1 115 ? 13.511 4.276 -8.363 1.00 96.62 115 ASP A N 1
ATOM 917 C CA . ASP A 1 115 ? 14.620 3.484 -8.875 1.00 96.62 115 ASP A CA 1
ATOM 918 C C . ASP A 1 115 ? 14.450 2.005 -8.531 1.00 96.62 115 ASP A C 1
ATOM 920 O O . ASP A 1 115 ? 14.133 1.644 -7.395 1.00 96.62 115 ASP A O 1
ATOM 924 N N . TYR A 1 116 ? 14.740 1.134 -9.497 1.00 96.19 116 TYR A N 1
ATOM 925 C CA . TYR A 1 116 ? 14.851 -0.304 -9.266 1.00 96.19 116 TYR A CA 1
ATOM 926 C C . TYR A 1 116 ? 15.896 -0.927 -10.194 1.00 96.19 116 TYR A C 1
ATOM 928 O O . TYR A 1 116 ? 15.880 -0.718 -11.407 1.00 96.19 116 TYR A O 1
ATOM 936 N N . GLN A 1 117 ? 16.834 -1.688 -9.618 1.00 92.19 117 GLN A N 1
ATOM 937 C CA . GLN A 1 117 ? 17.917 -2.381 -10.337 1.00 92.19 117 GLN A CA 1
ATOM 938 C C . GLN A 1 117 ? 18.681 -1.503 -11.356 1.00 92.19 117 GLN A C 1
ATOM 940 O O . GLN A 1 117 ? 18.927 -1.905 -12.494 1.00 92.19 117 GLN A O 1
ATOM 945 N N . GLY A 1 118 ? 19.060 -0.285 -10.952 1.00 89.31 118 GLY A N 1
ATOM 946 C CA . GLY A 1 118 ? 19.850 0.634 -11.786 1.00 89.31 118 GLY A CA 1
ATOM 947 C C . GLY A 1 118 ? 19.071 1.308 -12.925 1.00 89.31 118 GLY A C 1
ATOM 948 O O . GLY A 1 118 ? 19.683 1.898 -13.819 1.00 89.31 118 GLY A O 1
ATOM 949 N N . LYS A 1 119 ? 17.739 1.218 -12.905 1.00 93.94 119 LYS A N 1
ATOM 950 C CA . LYS A 1 119 ? 16.823 1.921 -13.809 1.00 93.94 119 LYS A CA 1
ATOM 951 C C . LYS A 1 119 ? 15.989 2.907 -13.002 1.00 93.94 119 LYS A C 1
ATOM 953 O O . LYS A 1 119 ? 15.624 2.594 -11.870 1.00 93.94 119 LYS A O 1
ATOM 958 N N . THR A 1 120 ? 15.668 4.038 -13.615 1.00 96.81 120 THR A N 1
ATOM 959 C CA . THR A 1 120 ? 14.761 5.044 -13.055 1.00 96.81 120 THR A CA 1
ATOM 960 C C . THR A 1 120 ? 13.460 4.992 -13.836 1.00 96.81 120 THR A C 1
ATOM 962 O O . THR A 1 120 ? 13.469 5.136 -15.056 1.00 96.81 120 THR A O 1
ATOM 965 N N . TYR A 1 121 ? 12.353 4.771 -13.146 1.00 97.56 121 TYR A N 1
ATOM 966 C CA . TYR A 1 121 ? 11.019 4.704 -13.720 1.00 97.56 121 TYR A CA 1
ATOM 967 C C . TYR A 1 121 ? 10.301 6.025 -13.482 1.00 97.56 121 TYR A C 1
ATOM 969 O O . TYR A 1 121 ? 10.411 6.603 -12.403 1.00 97.56 121 TYR A O 1
ATOM 977 N N . HIS A 1 122 ? 9.555 6.481 -14.480 1.00 98.50 122 HIS A N 1
ATOM 978 C CA . HIS A 1 122 ? 8.666 7.632 -14.405 1.00 98.50 122 HIS A CA 1
ATOM 979 C C . HIS A 1 122 ? 7.262 7.183 -14.776 1.00 98.50 122 HIS A C 1
ATOM 981 O O . HIS A 1 122 ? 7.103 6.440 -15.746 1.00 98.50 122 HIS A O 1
ATOM 987 N N . TRP A 1 123 ? 6.254 7.629 -14.036 1.00 98.38 123 TRP A N 1
ATOM 988 C CA . TRP A 1 123 ? 4.877 7.237 -14.310 1.00 98.38 123 TRP A CA 1
ATOM 989 C C . TRP A 1 123 ? 3.901 8.362 -14.020 1.00 98.38 123 TRP A C 1
ATOM 991 O O . TRP A 1 123 ? 3.895 8.889 -12.909 1.00 98.38 123 TRP A O 1
ATOM 1001 N N . HIS A 1 124 ? 3.074 8.686 -15.008 1.00 98.12 124 HIS A N 1
ATOM 1002 C CA . HIS A 1 124 ? 1.929 9.560 -14.839 1.00 98.12 124 HIS A CA 1
ATOM 1003 C C . HIS A 1 124 ? 0.673 8.738 -14.540 1.00 98.12 124 HIS A C 1
ATOM 1005 O O . HIS A 1 124 ? 0.318 7.824 -15.290 1.00 98.12 124 HIS A O 1
ATOM 1011 N N . VAL A 1 125 ? -0.003 9.071 -13.445 1.00 96.44 125 VAL A N 1
ATOM 1012 C CA . VAL A 1 125 ? -1.221 8.397 -12.998 1.00 96.44 125 VAL A CA 1
ATOM 1013 C C . VAL A 1 125 ? -2.286 9.432 -12.683 1.00 96.44 125 VAL A C 1
ATOM 1015 O O . VAL A 1 125 ? -2.100 10.292 -11.823 1.00 96.44 125 VAL A O 1
ATOM 1018 N N . GLU A 1 126 ? -3.428 9.315 -13.341 1.00 95.62 126 GLU A N 1
ATOM 1019 C CA . GLU A 1 126 ? -4.643 10.032 -12.995 1.00 95.62 126 GLU A CA 1
ATOM 1020 C C . GLU A 1 126 ? -5.509 9.185 -12.063 1.00 95.62 126 GLU A C 1
ATOM 1022 O O . GLU A 1 126 ? -5.671 7.975 -12.239 1.00 95.62 126 GLU A O 1
ATOM 1027 N N . ILE A 1 127 ? -6.073 9.834 -11.049 1.00 96.88 127 ILE A N 1
ATOM 1028 C CA . ILE A 1 127 ? -6.910 9.198 -10.035 1.00 96.88 127 ILE A CA 1
ATOM 1029 C C . ILE A 1 127 ? -8.286 9.873 -10.070 1.00 96.88 127 ILE A C 1
ATOM 1031 O O . ILE A 1 127 ? -8.340 11.100 -9.937 1.00 96.88 127 ILE A O 1
ATOM 1035 N N . PRO A 1 128 ? -9.398 9.131 -10.248 1.00 94.19 128 PRO A N 1
ATOM 1036 C CA . PRO A 1 128 ? -10.734 9.721 -10.289 1.00 94.19 128 PRO A CA 1
ATOM 1037 C C . PRO A 1 128 ? -11.052 10.510 -9.020 1.00 94.19 128 PRO A C 1
ATOM 1039 O O . PRO A 1 128 ? -10.925 9.992 -7.908 1.00 94.19 128 PRO A O 1
ATOM 1042 N N . LEU A 1 129 ? -11.510 11.753 -9.178 1.00 96.25 129 LEU A N 1
ATOM 1043 C CA . LEU A 1 129 ? -11.799 12.620 -8.037 1.00 96.25 129 LEU A CA 1
ATOM 1044 C C . LEU A 1 129 ? -12.960 12.079 -7.193 1.00 96.25 129 LEU A C 1
ATOM 1046 O O . LEU A 1 129 ? -12.915 12.186 -5.977 1.00 96.25 129 LEU A O 1
ATOM 1050 N N . GLU A 1 130 ? -13.948 11.428 -7.814 1.00 93.25 130 GLU A N 1
ATOM 1051 C CA . GLU A 1 130 ? -15.052 10.771 -7.096 1.00 93.25 130 GLU A CA 1
ATOM 1052 C C . GLU A 1 130 ? -14.551 9.684 -6.129 1.00 93.25 130 GLU A C 1
ATOM 1054 O O . GLU A 1 130 ? -15.018 9.609 -4.992 1.00 93.25 130 GLU A O 1
ATOM 1059 N N . LEU A 1 131 ? -13.556 8.891 -6.549 1.00 94.62 131 LEU A N 1
ATOM 1060 C CA . LEU A 1 131 ? -12.924 7.879 -5.700 1.00 94.62 131 LEU A CA 1
ATOM 1061 C C . LEU A 1 131 ? -12.157 8.533 -4.545 1.00 94.62 131 LEU A C 1
ATOM 1063 O O . LEU A 1 131 ? -12.318 8.144 -3.391 1.00 94.62 131 LEU A O 1
ATOM 1067 N N . LEU A 1 132 ? -11.367 9.570 -4.837 1.00 97.69 132 LEU A N 1
ATOM 1068 C CA . LEU A 1 132 ? -10.615 10.282 -3.803 1.00 97.69 132 LEU A CA 1
ATOM 1069 C C . LEU A 1 132 ? -11.516 11.002 -2.802 1.00 97.69 132 LEU A C 1
ATOM 1071 O O . LEU A 1 132 ? -11.218 11.009 -1.609 1.00 97.69 132 LEU A O 1
ATOM 1075 N N . ASP A 1 133 ? -12.606 11.608 -3.259 1.00 97.75 133 ASP A N 1
ATOM 1076 C CA . ASP A 1 133 ? -13.557 12.296 -2.391 1.00 97.75 133 ASP A CA 1
ATOM 1077 C C . ASP A 1 133 ? -14.259 11.303 -1.460 1.00 97.75 133 ASP A C 1
ATOM 1079 O O . ASP A 1 133 ? -14.410 11.583 -0.267 1.00 97.75 133 ASP A O 1
ATOM 1083 N N . TYR A 1 134 ? -14.615 10.120 -1.969 1.00 96.00 134 TYR A N 1
ATOM 1084 C CA . TYR A 1 134 ? -15.118 9.015 -1.157 1.00 96.00 134 TYR A CA 1
ATOM 1085 C C . TYR A 1 134 ? -14.100 8.578 -0.092 1.00 96.00 134 TYR A C 1
ATOM 1087 O O . TYR A 1 134 ? -14.429 8.575 1.102 1.00 96.00 134 TYR A O 1
ATOM 1095 N N . ASP A 1 135 ? -12.857 8.292 -0.490 1.00 97.94 135 ASP A N 1
ATOM 1096 C CA . ASP A 1 135 ? -11.797 7.847 0.419 1.00 97.94 135 ASP A CA 1
ATOM 1097 C C . ASP A 1 135 ? -11.537 8.872 1.529 1.00 97.94 135 ASP A C 1
ATOM 1099 O O . ASP A 1 135 ? -11.547 8.548 2.723 1.00 97.94 135 ASP A O 1
ATOM 1103 N N . ARG A 1 136 ? -11.346 10.139 1.137 1.00 97.44 136 ARG A N 1
ATOM 1104 C CA . ARG A 1 136 ? -11.072 11.259 2.044 1.00 97.44 136 ARG A CA 1
ATOM 1105 C C . ARG A 1 136 ? -12.226 11.473 3.014 1.00 97.44 136 ARG A C 1
ATOM 1107 O O . ARG A 1 136 ? -11.988 11.731 4.196 1.00 97.44 136 ARG A O 1
ATOM 1114 N N . GLN A 1 137 ? -13.468 11.363 2.543 1.00 96.69 137 GLN A N 1
ATOM 1115 C CA . GLN A 1 137 ? -14.648 11.538 3.385 1.00 96.69 137 GLN A CA 1
ATOM 1116 C C . GLN A 1 137 ? -14.749 10.430 4.440 1.00 96.69 137 GLN A C 1
ATOM 1118 O O . GLN A 1 137 ? -14.924 10.735 5.622 1.00 96.69 137 GLN A O 1
ATOM 1123 N N . ILE A 1 138 ? -14.563 9.161 4.058 1.00 96.00 138 ILE A N 1
ATOM 1124 C CA . ILE A 1 138 ? -14.578 8.047 5.016 1.00 96.00 138 ILE A CA 1
ATOM 1125 C C . ILE A 1 138 ? -13.421 8.165 6.012 1.00 96.00 138 ILE A C 1
ATOM 1127 O O . ILE A 1 138 ? -13.651 8.065 7.221 1.00 96.00 138 ILE A O 1
ATOM 1131 N N . ALA A 1 139 ? -12.197 8.421 5.541 1.00 95.38 139 ALA A N 1
ATOM 1132 C CA . ALA A 1 139 ? -11.028 8.577 6.405 1.00 95.38 139 ALA A CA 1
ATOM 1133 C C . ALA A 1 139 ? -11.237 9.699 7.437 1.00 95.38 139 ALA A C 1
ATOM 1135 O O . ALA A 1 139 ? -10.990 9.508 8.631 1.00 95.38 139 ALA A O 1
ATOM 1136 N N . LYS A 1 140 ? -11.785 10.839 7.000 1.00 95.50 140 LYS A N 1
ATOM 1137 C CA . LYS A 1 140 ? -12.120 11.977 7.863 1.00 95.50 140 LYS A CA 1
ATOM 1138 C C . LYS A 1 140 ? -13.185 11.634 8.902 1.00 95.50 140 LYS A C 1
ATOM 1140 O O . LYS A 1 140 ? -13.051 12.026 10.061 1.00 95.50 140 LYS A O 1
ATOM 1145 N N . ASP A 1 141 ? -14.233 10.909 8.523 1.00 94.81 141 ASP A N 1
ATOM 1146 C CA . ASP A 1 141 ? -15.296 10.519 9.453 1.00 94.81 141 ASP A CA 1
ATOM 1147 C C . ASP A 1 141 ? -14.797 9.527 10.512 1.00 94.81 141 ASP A C 1
ATOM 1149 O O . ASP A 1 141 ? -15.137 9.656 11.691 1.00 94.81 141 ASP A O 1
ATOM 1153 N N . ILE A 1 142 ? -13.957 8.567 10.116 1.00 92.75 142 ILE A N 1
ATOM 1154 C CA . ILE A 1 142 ? -13.332 7.607 11.037 1.00 92.75 142 ILE A CA 1
ATOM 1155 C C . ILE A 1 142 ? -12.362 8.321 11.978 1.00 92.75 142 ILE A C 1
ATOM 1157 O O . ILE A 1 142 ? -12.378 8.064 13.182 1.00 92.75 142 ILE A O 1
ATOM 1161 N N . GLN A 1 143 ? -11.548 9.244 11.463 1.00 92.62 143 GLN A N 1
ATOM 1162 C CA . GLN A 1 143 ? -10.652 10.051 12.287 1.00 92.62 143 GLN A CA 1
ATOM 1163 C C . GLN A 1 143 ? -11.444 10.878 13.304 1.00 92.62 143 GLN A C 1
ATOM 1165 O O . GLN A 1 143 ? -11.152 10.831 14.499 1.00 92.62 143 GLN A O 1
ATOM 1170 N N . ARG A 1 144 ? -12.494 11.575 12.853 1.00 93.88 144 ARG A N 1
ATOM 1171 C CA . ARG A 1 144 ? -13.375 12.346 13.735 1.00 93.88 144 ARG A CA 1
ATOM 1172 C C . ARG A 1 144 ? -13.978 11.466 14.828 1.00 93.88 144 ARG A C 1
ATOM 1174 O O . ARG A 1 144 ? -14.048 11.887 15.977 1.00 93.88 144 ARG A O 1
ATOM 1181 N N . TYR A 1 145 ? -14.397 10.247 14.489 1.00 92.12 145 TYR A N 1
ATOM 1182 C CA . TYR A 1 145 ? -14.876 9.281 15.475 1.00 92.12 145 TYR A CA 1
ATOM 1183 C C . TYR A 1 145 ? -13.792 8.899 16.494 1.00 92.12 145 TYR A C 1
ATOM 1185 O O . TYR A 1 145 ? -14.058 8.879 17.694 1.00 92.12 145 TYR A O 1
ATOM 1193 N N . ALA A 1 146 ? -12.573 8.606 16.038 1.00 89.69 146 ALA A N 1
ATOM 1194 C CA . ALA A 1 146 ? -11.469 8.200 16.907 1.00 89.69 146 ALA A CA 1
ATOM 1195 C C . ALA A 1 146 ? -11.054 9.312 17.890 1.00 89.69 146 ALA A C 1
ATOM 1197 O O . ALA A 1 146 ? -10.774 9.036 19.059 1.00 89.69 146 ALA A O 1
ATOM 1198 N N . GLU A 1 147 ? -11.064 10.565 17.434 1.00 92.50 147 GLU A N 1
ATOM 1199 C CA . GLU A 1 147 ? -10.674 11.743 18.219 1.00 92.50 147 GLU A CA 1
ATOM 1200 C C . GLU A 1 147 ? -11.790 12.261 19.144 1.00 92.50 147 GLU A C 1
ATOM 1202 O O . GLU A 1 147 ? -11.507 12.954 20.123 1.00 92.50 147 GLU A O 1
ATOM 1207 N N . ALA A 1 148 ? -13.051 11.912 18.876 1.00 91.69 148 ALA A N 1
ATOM 1208 C CA . ALA A 1 148 ? -14.198 12.350 19.667 1.00 91.69 148 ALA A CA 1
ATOM 1209 C C . ALA A 1 148 ? -14.170 11.813 21.111 1.00 91.69 148 ALA A C 1
ATOM 1211 O O . ALA A 1 148 ? -13.647 10.730 21.393 1.00 91.69 148 ALA A O 1
ATOM 1212 N N . GLY A 1 149 ? -14.795 12.550 22.035 1.00 91.31 149 GLY A N 1
ATOM 1213 C CA . GLY A 1 149 ? -15.044 12.083 23.406 1.00 91.31 149 GLY A CA 1
ATOM 1214 C C . GLY A 1 149 ? -16.141 11.011 23.473 1.00 91.31 149 GLY A C 1
ATOM 1215 O O . GLY A 1 149 ? -16.904 10.846 22.527 1.00 91.31 149 GLY A O 1
ATOM 1216 N N . GLU A 1 150 ? -16.270 10.302 24.599 1.00 86.00 150 GLU A N 1
ATOM 1217 C CA . GLU A 1 150 ? -17.198 9.161 24.757 1.00 86.00 150 GLU A CA 1
ATOM 1218 C C . GLU A 1 150 ? -18.650 9.483 24.350 1.00 86.00 150 GLU A C 1
ATOM 1220 O O . GLU A 1 150 ? -19.232 8.793 23.511 1.00 86.00 150 GLU A O 1
ATOM 1225 N N . PHE A 1 151 ? -19.216 10.574 24.878 1.00 89.44 151 PHE A N 1
ATOM 1226 C CA . PHE A 1 151 ? -20.581 10.998 24.543 1.00 89.44 151 PHE A CA 1
ATOM 1227 C C . PHE A 1 151 ? -20.742 11.367 23.061 1.00 89.44 151 PHE A C 1
ATOM 1229 O O . PHE A 1 151 ? -21.754 11.034 22.443 1.00 89.44 151 PHE A O 1
ATOM 1236 N N . GLU A 1 152 ? -19.744 12.036 22.476 1.00 92.69 152 GLU A N 1
ATOM 1237 C CA . GLU A 1 152 ? -19.771 12.424 21.065 1.00 92.69 152 GLU A CA 1
ATOM 1238 C C . GLU A 1 152 ? -19.622 11.203 20.152 1.00 92.69 152 GLU A C 1
ATOM 1240 O O . GLU A 1 152 ? -20.365 11.091 19.181 1.00 92.69 152 GLU A O 1
ATOM 1245 N N . ARG A 1 153 ? -18.755 10.238 20.491 1.00 90.56 153 ARG A N 1
ATOM 1246 C CA . ARG A 1 153 ? -18.635 8.968 19.759 1.00 90.56 153 ARG A CA 1
ATOM 1247 C C . ARG A 1 153 ? -19.965 8.247 19.683 1.00 90.56 153 ARG A C 1
ATOM 1249 O O . ARG A 1 153 ? -20.347 7.819 18.600 1.00 90.56 153 ARG A O 1
ATOM 1256 N N . GLN A 1 154 ? -20.698 8.156 20.792 1.00 86.25 154 GLN A N 1
ATOM 1257 C CA . GLN A 1 154 ? -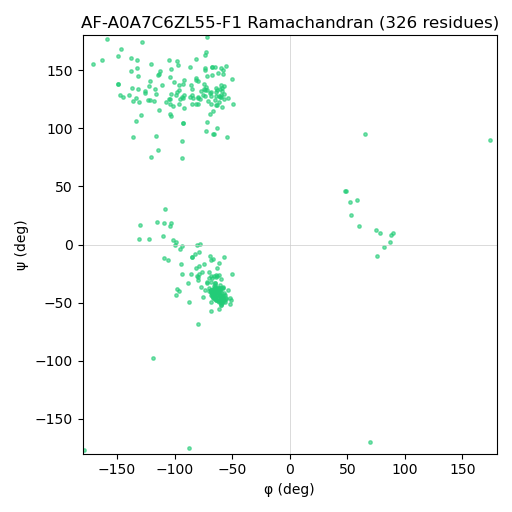22.011 7.513 20.791 1.00 86.25 154 GLN A CA 1
ATOM 1258 C C . GLN A 1 154 ? -22.986 8.232 19.842 1.00 86.25 154 GLN A C 1
ATOM 1260 O O . GLN A 1 154 ? -23.683 7.582 19.062 1.00 86.25 154 GLN A O 1
ATOM 1265 N N . ALA A 1 155 ? -23.011 9.568 19.858 1.00 91.38 155 ALA A N 1
ATOM 1266 C CA . ALA A 1 155 ? -23.858 10.364 18.967 1.00 91.38 155 ALA A CA 1
ATOM 1267 C C . ALA A 1 155 ? -23.463 10.232 17.482 1.00 91.38 155 ALA A C 1
ATOM 1269 O O . ALA A 1 155 ? -24.329 10.047 16.619 1.00 91.38 155 ALA A O 1
ATOM 1270 N N . LEU A 1 156 ? -22.161 10.275 17.184 1.00 91.25 156 LEU A N 1
ATOM 1271 C CA . LEU A 1 156 ? -21.613 10.065 15.844 1.00 91.25 156 LEU A CA 1
ATOM 1272 C C . LEU A 1 156 ? -21.942 8.662 15.338 1.00 91.25 156 LEU A C 1
ATOM 1274 O O . LEU A 1 156 ? -22.495 8.515 14.251 1.00 91.25 156 LEU A O 1
ATOM 1278 N N . TYR A 1 157 ? -21.692 7.632 16.149 1.00 89.38 157 TYR A N 1
ATOM 1279 C CA . TYR A 1 157 ? -21.970 6.252 15.772 1.00 89.38 157 TYR A CA 1
ATOM 1280 C C . TYR A 1 157 ? -23.453 6.041 15.478 1.00 89.38 157 TYR A C 1
ATOM 1282 O O . TYR A 1 157 ? -23.780 5.338 14.536 1.00 89.38 157 TYR A O 1
ATOM 1290 N N . MET A 1 158 ? -24.383 6.659 16.211 1.00 87.50 158 MET A N 1
ATOM 1291 C CA . MET A 1 158 ? -25.813 6.503 15.913 1.00 87.50 158 MET A CA 1
ATOM 1292 C C . MET A 1 158 ? -26.194 7.065 14.535 1.00 87.50 158 MET A C 1
ATOM 1294 O O . MET A 1 158 ? -26.989 6.441 13.828 1.00 87.50 158 MET A O 1
ATOM 1298 N N . THR A 1 159 ? -25.599 8.189 14.129 1.00 92.62 159 THR A N 1
ATOM 1299 C CA . THR A 1 159 ? -25.964 8.915 12.899 1.00 92.62 159 THR A CA 1
ATOM 1300 C C . THR A 1 159 ? -25.120 8.551 11.673 1.00 92.62 159 THR A C 1
ATOM 1302 O O . THR A 1 159 ? -25.550 8.806 10.552 1.00 92.62 159 THR A O 1
ATOM 1305 N N . MET A 1 160 ? -23.961 7.912 11.856 1.00 91.38 160 MET A N 1
ATOM 1306 C CA . MET A 1 160 ? -23.068 7.523 10.761 1.00 91.38 160 MET A CA 1
ATOM 1307 C C . MET A 1 160 ? -23.702 6.530 9.772 1.00 91.38 160 MET A C 1
ATOM 1309 O O . MET A 1 160 ? -24.459 5.636 10.190 1.00 91.38 160 MET A O 1
ATOM 1313 N N . PRO A 1 161 ? -23.326 6.609 8.479 1.00 93.88 161 PRO A N 1
ATOM 1314 C CA . PRO A 1 161 ? -23.661 5.590 7.491 1.00 93.88 161 PRO A CA 1
ATOM 1315 C C . PRO A 1 161 ? -23.190 4.193 7.915 1.00 93.88 161 PRO A C 1
ATOM 1317 O O . PRO A 1 161 ? -22.215 4.034 8.657 1.00 93.88 161 PRO A O 1
ATOM 1320 N N . SER A 1 162 ? -23.871 3.155 7.424 1.00 91.94 162 SER A N 1
ATOM 1321 C CA . SER A 1 162 ? -23.505 1.755 7.688 1.00 91.94 162 SER A CA 1
ATOM 1322 C C . SER A 1 162 ? -22.081 1.432 7.247 1.00 91.94 162 SER A C 1
ATOM 1324 O O . SER A 1 162 ? -21.388 0.704 7.950 1.00 91.94 162 SER A O 1
ATOM 1326 N N . THR A 1 163 ? -21.638 2.007 6.131 1.00 91.19 163 THR A N 1
ATOM 1327 C CA . THR A 1 163 ? -20.287 1.834 5.592 1.00 91.19 163 THR A CA 1
ATOM 1328 C C . THR A 1 163 ? -19.231 2.311 6.593 1.00 91.19 163 THR A C 1
ATOM 1330 O O . THR A 1 163 ? -18.380 1.533 7.013 1.00 91.19 163 THR A O 1
ATOM 1333 N N . ASN A 1 164 ? -19.345 3.537 7.111 1.00 93.12 164 ASN A N 1
ATOM 1334 C CA . ASN A 1 164 ? -18.418 4.070 8.117 1.00 93.12 164 ASN A CA 1
ATOM 1335 C C . ASN A 1 164 ? -18.411 3.224 9.402 1.00 93.12 164 ASN A C 1
ATOM 1337 O O . ASN A 1 164 ? -17.354 2.959 9.972 1.00 93.12 164 ASN A O 1
ATOM 1341 N N . LYS A 1 165 ? -19.584 2.748 9.846 1.00 91.19 165 LYS A N 1
ATOM 1342 C CA . LYS A 1 165 ? -19.702 1.855 11.014 1.00 91.19 165 LYS A CA 1
ATOM 1343 C C . LYS A 1 165 ? -18.940 0.544 10.824 1.00 91.19 165 LYS A C 1
ATOM 1345 O O . LYS A 1 165 ? -18.375 0.039 11.796 1.00 91.19 165 LYS A O 1
ATOM 1350 N N . GLN A 1 166 ? -18.936 -0.012 9.610 1.00 93.75 166 GLN A N 1
ATOM 1351 C CA . GLN A 1 166 ? -18.188 -1.232 9.293 1.00 93.75 166 GLN A CA 1
ATOM 1352 C C . GLN A 1 166 ? -16.685 -0.998 9.422 1.00 93.75 166 GLN A C 1
ATOM 1354 O O . GLN A 1 166 ? -16.026 -1.776 10.108 1.00 93.75 166 GLN A O 1
ATOM 1359 N N . TYR A 1 167 ? -16.167 0.103 8.874 1.00 94.25 167 TYR A N 1
ATOM 1360 C CA . TYR A 1 167 ? -14.755 0.455 9.020 1.00 94.25 167 TYR A CA 1
ATOM 1361 C C . TYR A 1 167 ? -14.361 0.702 10.476 1.00 94.25 167 TYR A C 1
ATOM 1363 O O . TYR A 1 167 ? -13.379 0.139 10.947 1.00 94.25 167 TYR A O 1
ATOM 1371 N N . ILE A 1 168 ? -15.163 1.450 11.238 1.00 92.75 168 ILE A N 1
ATOM 1372 C CA . ILE A 1 168 ? -14.914 1.664 12.673 1.00 92.75 168 ILE A CA 1
ATOM 1373 C C . ILE A 1 168 ? -14.836 0.327 13.420 1.00 92.75 168 ILE A C 1
ATOM 1375 O O . ILE A 1 168 ? -13.913 0.105 14.203 1.00 92.75 168 ILE A O 1
ATOM 1379 N N . LYS A 1 169 ? -15.787 -0.579 13.161 1.00 92.31 169 LYS A N 1
ATOM 1380 C CA . LYS A 1 169 ? -15.801 -1.911 13.774 1.00 92.31 169 LYS A CA 1
ATOM 1381 C C . LYS A 1 169 ? -14.599 -2.749 13.337 1.00 92.31 169 LYS A C 1
ATOM 1383 O O . LYS A 1 169 ? -14.079 -3.510 14.141 1.00 92.31 169 LYS A O 1
ATOM 1388 N N . ALA A 1 170 ? -14.170 -2.653 12.085 1.00 91.75 170 ALA A N 1
ATOM 1389 C CA . ALA A 1 170 ? -13.025 -3.404 11.588 1.00 91.75 170 ALA A CA 1
ATOM 1390 C C . ALA A 1 170 ? -11.717 -2.903 12.225 1.00 91.75 170 ALA A C 1
ATOM 1392 O O . ALA A 1 170 ? -10.995 -3.696 12.830 1.00 91.75 170 ALA A O 1
ATOM 1393 N N . ALA A 1 171 ? -11.484 -1.586 12.223 1.00 89.50 171 ALA A N 1
ATOM 1394 C CA . ALA A 1 171 ? -10.329 -0.967 12.874 1.00 89.50 171 ALA A CA 1
ATOM 1395 C C . ALA A 1 171 ? -10.257 -1.277 14.377 1.00 89.50 171 ALA A C 1
ATOM 1397 O O . ALA A 1 171 ? -9.169 -1.521 14.888 1.00 89.50 171 ALA A O 1
ATOM 1398 N N . SER A 1 172 ? -11.393 -1.339 15.086 1.00 88.50 172 SER A N 1
ATOM 1399 C CA . SER A 1 172 ? -11.401 -1.678 16.519 1.00 88.50 172 SER A CA 1
ATOM 1400 C C . SER A 1 172 ? -10.967 -3.117 16.825 1.00 88.50 172 SER A C 1
ATOM 1402 O O . SER A 1 172 ? -10.766 -3.449 17.987 1.00 88.50 172 SER A O 1
ATOM 1404 N N . HIS A 1 173 ? -10.879 -3.977 15.809 1.00 88.06 173 HIS A N 1
ATOM 1405 C CA . HIS A 1 173 ? -10.388 -5.353 15.916 1.00 88.06 173 HIS A CA 1
ATOM 1406 C C . HIS A 1 173 ? -9.086 -5.552 15.125 1.00 88.06 173 HIS A C 1
ATOM 1408 O O . HIS A 1 173 ? -8.772 -6.685 14.767 1.00 88.06 173 HIS A O 1
ATOM 1414 N N . TYR A 1 174 ? -8.368 -4.468 14.799 1.00 90.25 174 TYR A N 1
ATOM 1415 C CA . TYR A 1 174 ? -7.170 -4.488 13.950 1.00 90.25 174 TYR A CA 1
ATOM 1416 C C . TYR A 1 174 ? -7.387 -5.184 12.596 1.00 90.25 174 TYR A C 1
ATOM 1418 O O . TYR A 1 174 ? -6.451 -5.691 11.991 1.00 90.25 174 TYR A O 1
ATOM 1426 N N . ASN A 1 175 ? -8.626 -5.219 12.097 1.00 94.06 175 ASN A N 1
ATOM 1427 C CA . ASN A 1 175 ? -8.952 -5.811 10.809 1.00 94.06 175 ASN A CA 1
ATOM 1428 C C . ASN A 1 175 ? -8.910 -4.734 9.721 1.00 94.06 175 ASN A C 1
ATOM 1430 O O . ASN A 1 175 ? -9.836 -3.933 9.598 1.00 94.06 175 ASN A O 1
ATOM 1434 N N . TYR A 1 176 ? -7.853 -4.752 8.912 1.00 96.69 176 TYR A N 1
ATOM 1435 C CA . TYR A 1 176 ? -7.659 -3.803 7.813 1.00 96.69 176 TYR A CA 1
ATOM 1436 C C . TYR A 1 176 ? -8.056 -4.357 6.438 1.00 96.69 176 TYR A C 1
ATOM 1438 O O . TYR A 1 176 ? -7.952 -3.643 5.443 1.00 96.69 176 TYR A O 1
ATOM 1446 N N . ILE A 1 177 ? -8.576 -5.590 6.364 1.00 97.62 177 ILE A N 1
ATOM 1447 C CA . ILE A 1 177 ? -9.050 -6.191 5.106 1.00 97.62 177 ILE A CA 1
ATOM 1448 C C . ILE A 1 177 ? -10.075 -5.315 4.375 1.00 97.62 177 ILE A C 1
ATOM 1450 O O . ILE A 1 177 ? -9.946 -5.190 3.158 1.00 97.62 177 ILE A O 1
ATOM 1454 N N . PRO A 1 178 ? -11.026 -4.637 5.055 1.00 97.75 178 PRO A N 1
ATOM 1455 C CA . PRO A 1 178 ? -11.960 -3.757 4.361 1.00 97.75 178 PRO A CA 1
ATOM 1456 C C . PRO A 1 178 ? -11.298 -2.615 3.583 1.00 97.75 178 PRO A C 1
ATOM 1458 O O . PRO A 1 178 ? -11.850 -2.208 2.576 1.00 97.75 178 PRO A O 1
ATOM 1461 N N . TRP A 1 179 ? -10.130 -2.112 4.002 1.00 98.19 179 TRP A N 1
ATOM 1462 C CA . TRP A 1 179 ? -9.397 -1.090 3.238 1.00 98.19 179 TRP A CA 1
ATOM 1463 C C . TRP A 1 179 ? -8.663 -1.690 2.045 1.00 98.19 179 TRP A C 1
ATOM 1465 O O . TRP A 1 179 ? -8.587 -1.065 0.993 1.00 98.19 179 TRP A O 1
ATOM 1475 N N . VAL A 1 180 ? -8.119 -2.902 2.204 1.00 98.50 180 VAL A N 1
ATOM 1476 C CA . VAL A 1 180 ? -7.416 -3.593 1.116 1.00 98.50 180 VAL A CA 1
ATOM 1477 C C . VAL A 1 180 ? -8.392 -3.994 0.012 1.00 98.50 180 VAL A C 1
ATOM 1479 O O . VAL A 1 180 ? -8.035 -3.910 -1.154 1.00 98.50 180 VAL A O 1
ATOM 1482 N N . LYS A 1 181 ? -9.602 -4.435 0.373 1.00 96.81 181 LYS A N 1
ATOM 1483 C CA . LYS A 1 181 ? -10.602 -5.030 -0.531 1.00 96.81 181 LYS A CA 1
ATOM 1484 C C . LYS A 1 181 ? -11.816 -4.127 -0.777 1.00 96.81 181 LYS A C 1
ATOM 1486 O O . LYS A 1 181 ? -12.860 -4.632 -1.170 1.00 96.81 181 LYS A O 1
ATOM 1491 N N . GLU A 1 182 ? -11.719 -2.826 -0.508 1.00 97.44 182 GLU A N 1
ATOM 1492 C CA . GLU A 1 182 ? -12.799 -1.892 -0.850 1.00 97.44 182 GLU A CA 1
ATOM 1493 C C . GLU A 1 182 ? -13.007 -1.905 -2.370 1.00 97.44 182 GLU A C 1
ATOM 1495 O O . GLU A 1 182 ? -12.034 -1.792 -3.109 1.00 97.44 182 GLU A O 1
ATOM 1500 N N . ASP A 1 183 ? -14.243 -2.100 -2.836 1.00 93.50 183 ASP A N 1
ATOM 1501 C CA . ASP A 1 183 ? -14.525 -2.510 -4.219 1.00 93.50 183 ASP A CA 1
ATOM 1502 C C . ASP A 1 183 ? -13.932 -1.559 -5.274 1.00 93.50 183 ASP A C 1
ATOM 1504 O O . ASP A 1 183 ? -13.246 -2.006 -6.200 1.00 93.50 183 ASP A O 1
ATOM 1508 N N . PHE A 1 184 ? -14.158 -0.247 -5.136 1.00 92.81 184 PHE A N 1
ATOM 1509 C CA . PHE A 1 184 ? -13.695 0.735 -6.119 1.00 92.81 184 PHE A CA 1
ATOM 1510 C C . PHE A 1 184 ? -12.182 0.949 -6.047 1.00 92.81 184 PHE A C 1
ATOM 1512 O O . PHE A 1 184 ? -11.520 1.031 -7.085 1.00 92.81 184 PHE A O 1
ATOM 1519 N N . ASN A 1 185 ? -11.612 0.967 -4.843 1.00 98.00 185 ASN A N 1
ATOM 1520 C CA . ASN A 1 185 ? -10.166 1.017 -4.652 1.00 98.00 185 ASN A CA 1
ATOM 1521 C C . ASN A 1 185 ? -9.474 -0.226 -5.201 1.00 98.00 185 ASN A C 1
ATOM 1523 O O . ASN A 1 185 ? -8.458 -0.106 -5.879 1.00 98.00 185 ASN A O 1
ATOM 1527 N N . TYR A 1 186 ? -9.999 -1.419 -4.927 1.00 95.81 186 TYR A N 1
ATOM 1528 C CA . TYR A 1 186 ? -9.391 -2.669 -5.368 1.00 95.81 186 TYR A CA 1
ATOM 1529 C C . TYR A 1 186 ? -9.430 -2.789 -6.890 1.00 95.81 186 TYR A C 1
ATOM 1531 O O . TYR A 1 186 ? -8.443 -3.218 -7.486 1.00 95.81 186 TYR A O 1
ATOM 1539 N N . GLN A 1 187 ? -10.516 -2.330 -7.524 1.00 91.44 187 GLN A N 1
ATOM 1540 C CA . GLN A 1 187 ? -10.602 -2.218 -8.978 1.00 91.44 187 GLN A CA 1
ATOM 1541 C C . GLN A 1 187 ? -9.594 -1.202 -9.534 1.00 91.44 187 GLN A C 1
ATOM 1543 O O . GLN A 1 187 ? -8.873 -1.520 -10.477 1.00 91.44 187 GLN A O 1
ATOM 1548 N N . PHE A 1 188 ? -9.514 0.000 -8.953 1.00 95.38 188 PHE A N 1
ATOM 1549 C CA . PHE A 1 188 ? -8.553 1.026 -9.369 1.00 95.38 188 PHE A CA 1
ATOM 1550 C C . PHE A 1 188 ? -7.103 0.524 -9.260 1.00 95.38 188 PHE A C 1
ATOM 1552 O O . PHE A 1 188 ? -6.324 0.619 -10.209 1.00 95.38 188 PHE A O 1
ATOM 1559 N N . VAL A 1 189 ? -6.760 -0.090 -8.126 1.00 97.25 189 VAL A N 1
ATOM 1560 C CA . VAL A 1 189 ? -5.452 -0.706 -7.881 1.00 97.25 189 VAL A CA 1
ATOM 1561 C C . VAL A 1 189 ? -5.189 -1.887 -8.817 1.00 97.25 189 VAL A C 1
ATOM 1563 O O . VAL A 1 189 ? -4.032 -2.156 -9.131 1.00 97.25 189 VAL A O 1
ATOM 1566 N N . GLY A 1 190 ? -6.226 -2.561 -9.316 1.00 92.56 190 GLY A N 1
ATOM 1567 C CA . GLY A 1 190 ? -6.102 -3.584 -10.353 1.00 92.56 190 GLY A CA 1
ATOM 1568 C C . GLY A 1 190 ? -5.418 -3.065 -11.620 1.00 92.56 190 GLY A C 1
ATOM 1569 O O . GLY A 1 190 ? -4.498 -3.712 -12.116 1.00 92.56 190 GLY A O 1
ATOM 1570 N N . TYR A 1 191 ? -5.766 -1.860 -12.086 1.00 91.94 191 TYR A N 1
ATOM 1571 C CA . TYR A 1 191 ? -5.092 -1.239 -13.237 1.00 91.94 191 TYR A CA 1
ATOM 1572 C C . TYR A 1 191 ? -3.632 -0.887 -12.924 1.00 91.94 191 TYR A C 1
ATOM 1574 O O . TYR A 1 191 ? -2.741 -1.113 -13.742 1.00 91.94 191 TYR A O 1
ATOM 1582 N N . ILE A 1 192 ? -3.366 -0.393 -11.709 1.00 97.25 192 ILE A N 1
ATOM 1583 C CA . ILE A 1 192 ? -2.002 -0.105 -11.238 1.00 97.25 192 ILE A CA 1
ATOM 1584 C C . ILE A 1 192 ? -1.153 -1.386 -11.236 1.00 97.25 192 ILE A C 1
ATOM 1586 O O . ILE A 1 192 ? -0.027 -1.403 -11.739 1.00 97.25 192 ILE A O 1
ATOM 1590 N N . ALA A 1 193 ? -1.707 -2.473 -10.698 1.00 97.88 193 ALA A N 1
ATOM 1591 C CA . ALA A 1 193 ? -1.084 -3.787 -10.642 1.00 97.88 193 ALA A CA 1
ATOM 1592 C C . ALA A 1 193 ? -0.808 -4.361 -12.037 1.00 97.88 193 ALA A C 1
ATOM 1594 O O . ALA A 1 193 ? 0.275 -4.900 -12.266 1.00 97.88 193 ALA A O 1
ATOM 1595 N N . GLU A 1 194 ? -1.745 -4.215 -12.974 1.00 92.62 194 GLU A N 1
ATOM 1596 C CA . GLU A 1 194 ? -1.576 -4.657 -14.358 1.00 92.62 194 GLU A CA 1
ATOM 1597 C C . GLU A 1 194 ? -0.417 -3.921 -15.044 1.00 92.62 194 GLU A C 1
ATOM 1599 O O . GLU A 1 194 ? 0.481 -4.570 -15.585 1.00 92.62 194 GLU A O 1
ATOM 1604 N N . CYS A 1 195 ? -0.359 -2.588 -14.945 1.00 94.88 195 CYS A N 1
ATOM 1605 C CA . CYS A 1 195 ? 0.740 -1.797 -15.506 1.00 94.88 195 CYS A CA 1
ATOM 1606 C C . CYS A 1 195 ? 2.102 -2.201 -14.922 1.00 94.88 195 CYS A C 1
ATOM 1608 O O . CYS A 1 195 ? 3.063 -2.408 -15.670 1.00 94.88 195 CYS A O 1
ATOM 1610 N N . LEU A 1 196 ? 2.191 -2.352 -13.596 1.00 98.25 196 LEU A N 1
ATOM 1611 C CA . LEU A 1 196 ? 3.419 -2.784 -12.925 1.00 98.25 196 LEU A CA 1
ATOM 1612 C C . LEU A 1 196 ? 3.821 -4.207 -13.338 1.00 98.25 196 LEU A C 1
ATOM 1614 O O . LEU A 1 196 ? 5.003 -4.455 -13.584 1.00 98.25 196 LEU A O 1
ATOM 1618 N N . ASN A 1 197 ? 2.865 -5.133 -13.459 1.00 96.88 197 ASN A N 1
ATOM 1619 C CA . ASN A 1 197 ? 3.147 -6.506 -13.867 1.00 96.88 197 ASN A CA 1
ATOM 1620 C C . ASN A 1 197 ? 3.613 -6.590 -15.328 1.00 96.88 197 ASN A C 1
ATOM 1622 O O . ASN A 1 197 ? 4.608 -7.261 -15.594 1.00 96.88 197 ASN A O 1
ATOM 1626 N N . ILE A 1 198 ? 2.959 -5.877 -16.252 1.00 93.25 198 ILE A N 1
ATOM 1627 C CA . ILE A 1 198 ? 3.358 -5.812 -17.669 1.00 93.25 198 ILE A CA 1
ATOM 1628 C C . ILE A 1 198 ? 4.779 -5.259 -17.794 1.00 93.25 198 ILE A C 1
ATOM 1630 O O . ILE A 1 198 ? 5.606 -5.829 -18.511 1.00 93.25 198 ILE A O 1
ATOM 1634 N N . GLN A 1 199 ? 5.096 -4.178 -17.074 1.00 97.19 199 GLN A N 1
ATOM 1635 C CA . GLN A 1 199 ? 6.450 -3.630 -17.092 1.00 97.19 199 GLN A CA 1
ATOM 1636 C C . GLN A 1 199 ? 7.462 -4.628 -16.521 1.00 97.19 199 GLN A C 1
ATOM 1638 O O . GLN A 1 199 ? 8.532 -4.820 -17.098 1.00 97.19 199 GLN A O 1
ATOM 1643 N N . ALA A 1 200 ? 7.138 -5.286 -15.409 1.00 97.44 200 ALA A N 1
ATOM 1644 C CA . ALA A 1 200 ? 8.022 -6.277 -14.813 1.00 97.44 200 ALA A CA 1
ATOM 1645 C C . ALA A 1 200 ? 8.265 -7.475 -15.749 1.00 97.44 200 ALA A C 1
ATOM 1647 O O . ALA A 1 200 ? 9.385 -7.978 -15.830 1.00 97.44 200 ALA A O 1
ATOM 1648 N N . GLU A 1 201 ? 7.249 -7.906 -16.500 1.00 96.06 201 GLU A N 1
ATOM 1649 C CA . GLU A 1 201 ? 7.368 -8.950 -17.524 1.00 96.06 201 GLU A CA 1
ATOM 1650 C C . GLU A 1 201 ? 8.233 -8.507 -18.702 1.00 96.06 201 GLU A C 1
ATOM 1652 O O . GLU A 1 201 ? 9.101 -9.264 -19.133 1.00 96.06 201 GLU A O 1
ATOM 1657 N N . HIS A 1 202 ? 8.073 -7.267 -19.171 1.00 95.38 202 HIS A N 1
ATOM 1658 C CA . HIS A 1 202 ? 8.935 -6.689 -20.204 1.00 95.38 202 HIS A CA 1
ATOM 1659 C C . HIS A 1 202 ? 10.412 -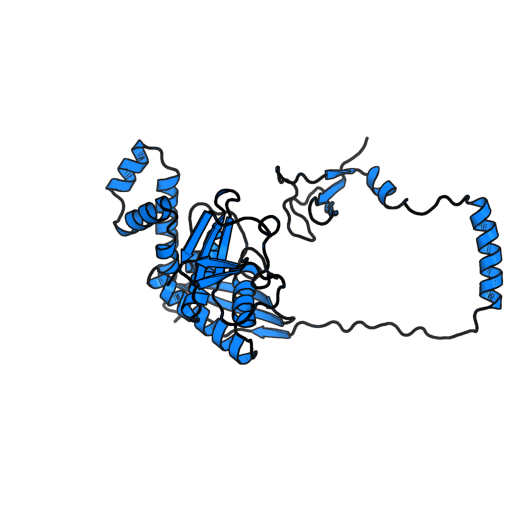6.660 -19.776 1.00 95.38 202 HIS A C 1
ATOM 1661 O O . HIS A 1 202 ? 11.311 -6.934 -20.573 1.00 95.38 202 HIS A O 1
ATOM 1667 N N . GLU A 1 203 ? 10.676 -6.382 -18.498 1.00 95.44 203 GLU A N 1
ATOM 1668 C CA . GLU A 1 203 ? 12.024 -6.414 -17.925 1.00 95.44 203 GLU A CA 1
ATOM 1669 C C . GLU A 1 203 ? 12.515 -7.827 -17.562 1.00 95.44 203 GLU A C 1
ATOM 1671 O O . GLU A 1 203 ? 13.667 -7.976 -17.152 1.00 95.44 203 GLU A O 1
ATOM 1676 N N . ASN A 1 204 ? 11.697 -8.865 -17.781 1.00 97.19 204 ASN A N 1
ATOM 1677 C CA . ASN A 1 204 ? 11.961 -10.269 -17.443 1.00 97.19 204 ASN A CA 1
ATOM 1678 C C . ASN A 1 204 ? 12.224 -10.505 -15.945 1.00 97.19 204 ASN A C 1
ATOM 1680 O O . ASN A 1 204 ? 13.075 -11.318 -15.580 1.00 97.19 204 ASN A O 1
ATOM 1684 N N . TYR A 1 205 ? 11.503 -9.795 -15.077 1.00 96.94 205 TYR A N 1
ATOM 1685 C CA . TYR A 1 205 ? 11.600 -9.977 -13.633 1.00 96.94 205 TYR A CA 1
ATOM 1686 C C . TYR A 1 205 ? 10.969 -11.293 -13.170 1.00 96.94 205 TYR A C 1
ATOM 1688 O O . TYR A 1 205 ? 9.842 -11.635 -13.539 1.00 96.94 205 TYR A O 1
ATOM 1696 N N . ASP A 1 206 ? 11.703 -12.021 -12.326 1.00 96.44 206 ASP A N 1
ATOM 1697 C CA . ASP A 1 206 ? 11.201 -13.215 -11.649 1.00 96.44 206 ASP A CA 1
ATOM 1698 C C . ASP A 1 206 ? 10.173 -12.875 -10.551 1.00 96.44 206 ASP A C 1
ATOM 1700 O O . ASP A 1 206 ? 9.853 -11.715 -10.287 1.00 96.44 206 ASP A O 1
ATOM 1704 N N . SER A 1 207 ? 9.628 -13.896 -9.883 1.00 97.00 207 SER A N 1
ATOM 1705 C CA . SER A 1 207 ? 8.592 -13.707 -8.862 1.00 97.00 207 SER A CA 1
ATOM 1706 C C . SER A 1 207 ? 9.033 -12.846 -7.673 1.00 97.00 207 SER A C 1
ATOM 1708 O O . SER A 1 207 ? 8.201 -12.129 -7.128 1.00 97.00 207 SER A O 1
ATOM 1710 N N . VAL A 1 208 ? 10.301 -12.939 -7.255 1.00 97.75 208 VAL A N 1
ATOM 1711 C CA . VAL A 1 208 ? 10.855 -12.150 -6.141 1.00 97.75 208 VAL A CA 1
ATOM 1712 C C . VAL A 1 208 ? 11.087 -10.719 -6.615 1.00 97.75 208 VAL A C 1
ATOM 1714 O O . VAL A 1 208 ? 10.671 -9.773 -5.952 1.00 97.75 208 VAL A O 1
ATOM 1717 N N . GLN A 1 209 ? 11.667 -10.559 -7.803 1.00 98.00 209 GLN A N 1
ATOM 1718 C CA . GLN A 1 209 ? 11.935 -9.255 -8.399 1.00 98.00 209 GLN A CA 1
ATOM 1719 C C . GLN A 1 209 ? 10.653 -8.473 -8.697 1.00 98.00 209 GLN A C 1
ATOM 1721 O O . GLN A 1 209 ? 10.625 -7.266 -8.498 1.00 98.00 209 GLN A O 1
ATOM 1726 N N . LYS A 1 210 ? 9.568 -9.137 -9.111 1.00 98.44 210 LYS A N 1
ATOM 1727 C CA . LYS A 1 210 ? 8.242 -8.515 -9.261 1.00 98.44 210 LYS A CA 1
ATOM 1728 C C . LYS A 1 210 ? 7.737 -7.919 -7.942 1.00 98.44 210 LYS A C 1
ATOM 1730 O O . LYS A 1 210 ? 7.269 -6.784 -7.925 1.00 98.44 210 LYS A O 1
ATOM 1735 N N . VAL A 1 211 ? 7.875 -8.652 -6.835 1.00 98.56 211 VAL A N 1
ATOM 1736 C CA . VAL A 1 211 ? 7.479 -8.179 -5.496 1.00 98.56 211 VAL A CA 1
ATOM 1737 C C . VAL A 1 211 ? 8.335 -6.989 -5.059 1.00 98.56 211 VAL A C 1
ATOM 1739 O O . VAL A 1 211 ? 7.805 -5.969 -4.624 1.00 98.56 211 VAL A O 1
ATOM 1742 N N . GLU A 1 212 ? 9.652 -7.085 -5.225 1.00 98.56 212 GLU A N 1
ATOM 1743 C CA . GLU A 1 212 ? 10.583 -5.997 -4.907 1.00 98.56 212 GLU A CA 1
ATOM 1744 C C . GLU A 1 212 ? 10.416 -4.782 -5.839 1.00 98.56 212 GLU A C 1
ATOM 1746 O O . GLU A 1 212 ? 10.638 -3.647 -5.426 1.00 98.56 212 GLU A O 1
ATOM 1751 N N . PHE A 1 213 ? 9.975 -4.979 -7.082 1.00 98.69 213 PHE A N 1
ATOM 1752 C CA . PHE A 1 213 ? 9.656 -3.886 -7.994 1.00 98.69 213 PHE A CA 1
ATOM 1753 C C . PHE A 1 213 ? 8.435 -3.097 -7.506 1.00 98.69 213 PHE A C 1
ATOM 1755 O O . PHE A 1 213 ? 8.494 -1.869 -7.425 1.00 98.69 213 PHE A O 1
ATOM 1762 N N . VAL A 1 214 ? 7.368 -3.779 -7.075 1.00 98.81 214 VAL A N 1
ATOM 1763 C CA . V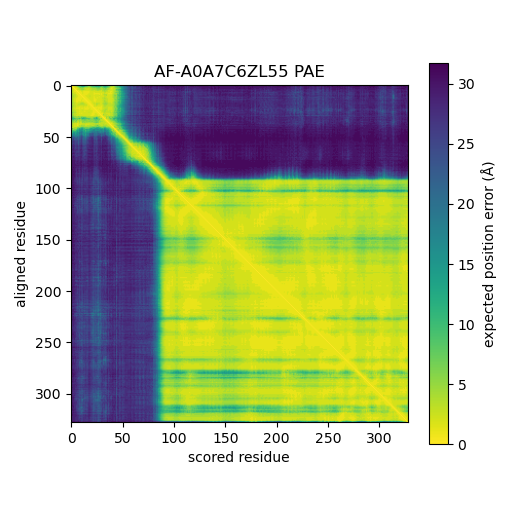AL A 1 214 ? 6.215 -3.127 -6.425 1.00 98.81 214 VAL A CA 1
ATOM 1764 C C . VAL A 1 214 ? 6.635 -2.414 -5.139 1.00 98.81 214 VAL A C 1
ATOM 1766 O O . VAL A 1 214 ? 6.249 -1.267 -4.919 1.00 98.81 214 VAL A O 1
ATOM 1769 N N . GLN A 1 215 ? 7.468 -3.058 -4.317 1.00 98.56 215 GLN A N 1
ATOM 1770 C CA . GLN A 1 215 ? 8.048 -2.449 -3.117 1.00 98.56 215 GLN A CA 1
ATOM 1771 C C . GLN A 1 215 ? 8.781 -1.148 -3.456 1.00 98.56 215 GLN A C 1
ATOM 1773 O O . GLN A 1 215 ? 8.564 -0.132 -2.800 1.00 98.56 215 GLN A O 1
ATOM 1778 N N . SER A 1 216 ? 9.611 -1.157 -4.500 1.00 98.38 216 SER A N 1
ATOM 1779 C CA . SER A 1 216 ? 10.389 0.013 -4.908 1.00 98.38 216 SER A CA 1
ATOM 1780 C C . SER A 1 216 ? 9.505 1.167 -5.382 1.00 98.38 216 SER A C 1
ATOM 1782 O O . SER A 1 216 ? 9.823 2.324 -5.117 1.00 98.38 216 SER A O 1
ATOM 1784 N N . PHE A 1 217 ? 8.366 0.864 -6.009 1.00 98.75 217 PHE A N 1
ATOM 1785 C CA . PHE A 1 217 ? 7.369 1.861 -6.375 1.00 98.75 217 PHE A CA 1
ATOM 1786 C C . PHE A 1 217 ? 6.693 2.449 -5.130 1.00 98.75 217 PHE A C 1
ATOM 1788 O O . PHE A 1 217 ? 6.774 3.653 -4.898 1.00 98.75 217 PHE A O 1
ATOM 1795 N N . VAL A 1 218 ? 6.081 1.623 -4.277 1.00 98.75 218 VAL A N 1
ATOM 1796 C CA . VAL A 1 218 ? 5.310 2.123 -3.122 1.00 98.75 218 VAL A CA 1
ATOM 1797 C C . VAL A 1 218 ? 6.208 2.773 -2.062 1.00 98.75 218 VAL A C 1
ATOM 1799 O O . VAL A 1 218 ? 5.880 3.836 -1.526 1.00 98.75 218 VAL A O 1
ATOM 1802 N N . GLY A 1 219 ? 7.346 2.151 -1.758 1.00 97.38 219 GLY A N 1
ATOM 1803 C CA . GLY A 1 219 ? 8.307 2.640 -0.773 1.00 97.38 219 GLY A CA 1
ATOM 1804 C C . GLY A 1 219 ? 9.218 3.744 -1.300 1.00 97.38 219 GLY A C 1
ATOM 1805 O O . GLY A 1 219 ? 9.679 4.568 -0.514 1.00 97.38 219 GLY A O 1
ATOM 1806 N N . GLY A 1 220 ? 9.489 3.779 -2.607 1.00 96.00 220 GLY A N 1
ATOM 1807 C CA . GLY A 1 220 ? 10.391 4.757 -3.220 1.00 96.00 220 GLY A CA 1
ATOM 1808 C C . GLY A 1 220 ? 9.706 5.982 -3.814 1.00 96.00 220 GLY A C 1
ATOM 1809 O O . GLY A 1 220 ? 10.231 7.082 -3.661 1.00 96.00 220 GLY A O 1
ATOM 1810 N N . ALA A 1 221 ? 8.557 5.814 -4.473 1.00 97.62 221 ALA A N 1
ATOM 1811 C CA . ALA A 1 221 ? 7.882 6.906 -5.176 1.00 97.62 221 ALA A CA 1
ATOM 1812 C C . ALA A 1 221 ? 6.915 7.695 -4.287 1.00 97.62 221 ALA A C 1
ATOM 1814 O O . ALA A 1 221 ? 6.730 8.893 -4.489 1.00 97.62 221 ALA A O 1
ATOM 1815 N N . ILE A 1 222 ? 6.273 7.034 -3.319 1.00 98.31 222 ILE A N 1
ATOM 1816 C CA . ILE A 1 222 ? 5.261 7.663 -2.468 1.00 98.31 222 ILE A CA 1
ATOM 1817 C C . ILE A 1 222 ? 5.943 8.134 -1.174 1.00 98.31 222 ILE A C 1
ATOM 1819 O O . ILE A 1 222 ? 6.524 7.304 -0.469 1.00 98.31 222 ILE A O 1
ATOM 1823 N N . PRO A 1 223 ? 5.843 9.416 -0.783 1.00 96.81 223 PRO A N 1
ATOM 1824 C CA . PRO A 1 223 ? 6.434 9.906 0.460 1.00 96.81 223 PRO A CA 1
ATOM 1825 C C . PRO A 1 223 ? 5.926 9.161 1.700 1.00 96.81 223 PRO A C 1
ATOM 1827 O O . PRO A 1 223 ? 4.795 8.668 1.734 1.00 96.81 223 PRO A O 1
ATOM 1830 N N . TYR A 1 224 ? 6.774 9.071 2.725 1.00 96.06 224 TYR A N 1
ATOM 1831 C CA . TYR A 1 224 ? 6.376 8.595 4.047 1.00 96.06 224 TYR A CA 1
ATOM 1832 C C . TYR A 1 224 ? 6.000 9.779 4.933 1.00 96.06 224 TYR A C 1
ATOM 1834 O O . TYR A 1 224 ? 6.799 10.699 5.127 1.00 96.06 224 TYR A O 1
ATOM 1842 N N . GLN A 1 225 ? 4.811 9.736 5.526 1.00 95.88 225 GLN A N 1
ATOM 1843 C CA . GLN A 1 225 ? 4.382 10.723 6.508 1.00 95.88 225 GLN A CA 1
ATOM 1844 C C . GLN A 1 225 ? 3.432 10.088 7.514 1.00 95.88 225 GLN A C 1
ATOM 1846 O O . GLN A 1 225 ? 2.528 9.345 7.150 1.00 95.88 225 GLN A O 1
ATOM 1851 N N . VAL A 1 226 ? 3.609 10.422 8.793 1.00 92.12 226 VAL A N 1
ATOM 1852 C CA . VAL A 1 226 ? 2.648 10.030 9.826 1.00 92.12 226 VAL A CA 1
ATOM 1853 C C . VAL A 1 226 ? 1.382 10.861 9.649 1.00 92.12 226 VAL A C 1
ATOM 1855 O O . VAL A 1 226 ? 1.355 12.053 9.959 1.00 92.12 226 VAL A O 1
ATOM 1858 N N . THR A 1 227 ? 0.347 10.217 9.128 1.00 88.88 227 THR A N 1
ATOM 1859 C CA . THR A 1 227 ? -0.993 10.765 8.916 1.00 88.88 227 THR A CA 1
ATOM 1860 C C . THR A 1 227 ? -1.958 10.256 9.993 1.00 88.88 227 THR A C 1
ATOM 1862 O O . THR A 1 227 ? -1.775 9.161 10.553 1.00 88.88 227 THR A O 1
ATOM 1865 N N . PRO A 1 228 ? -2.990 11.043 10.338 1.00 86.50 228 PRO A N 1
ATOM 1866 C CA . PRO A 1 228 ? -4.058 10.563 11.198 1.00 86.50 228 PRO A CA 1
ATOM 1867 C C . PRO A 1 228 ? -4.977 9.595 10.437 1.00 86.50 228 PRO A C 1
ATOM 1869 O O . PRO A 1 228 ? -5.140 9.700 9.224 1.00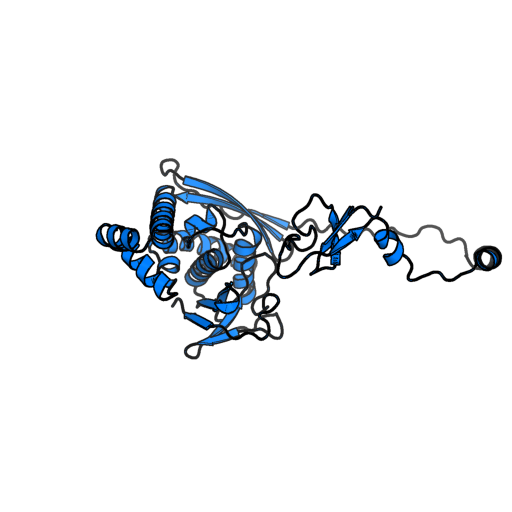 86.50 228 PRO A O 1
ATOM 1872 N N . GLY A 1 229 ? -5.597 8.660 11.161 1.00 87.75 229 GLY A N 1
ATOM 1873 C CA . GLY A 1 229 ? -6.489 7.660 10.562 1.00 87.75 229 GLY A CA 1
ATOM 1874 C C . GLY A 1 229 ? -5.762 6.621 9.700 1.00 87.75 229 GLY A C 1
ATOM 1875 O O . GLY A 1 229 ? -4.540 6.518 9.750 1.00 87.75 229 GLY A O 1
ATOM 1876 N N . VAL A 1 230 ? -6.527 5.811 8.971 1.00 93.88 230 VAL A N 1
ATOM 1877 C CA . VAL A 1 230 ? -6.025 4.836 7.989 1.00 93.88 230 VAL A CA 1
ATOM 1878 C C . VAL A 1 230 ? -6.559 5.250 6.629 1.00 93.88 230 VAL A C 1
ATOM 1880 O O . VAL A 1 230 ? -7.747 5.566 6.518 1.00 93.88 230 VAL A O 1
ATOM 1883 N N . GLN A 1 231 ? -5.691 5.262 5.627 1.00 97.56 231 GLN A N 1
ATOM 1884 C CA . GLN A 1 231 ? -6.036 5.671 4.272 1.00 97.56 231 GLN A CA 1
ATOM 1885 C C . GLN A 1 231 ? -6.346 4.475 3.373 1.00 97.56 231 GLN A C 1
ATOM 1887 O O . GLN A 1 231 ? -5.880 3.356 3.594 1.00 97.56 231 GLN A O 1
ATOM 1892 N N . PHE A 1 232 ? -7.153 4.733 2.350 1.00 98.56 232 PHE A N 1
ATOM 1893 C CA . PHE A 1 232 ? -7.414 3.791 1.269 1.00 98.56 232 PHE A CA 1
ATOM 1894 C C . PHE A 1 232 ? -6.294 3.827 0.220 1.00 98.56 232 PHE A C 1
ATOM 1896 O O . PHE A 1 232 ? -5.565 4.819 0.140 1.00 98.56 232 PHE A O 1
ATOM 1903 N N . PRO A 1 233 ? -6.151 2.773 -0.603 1.00 98.69 233 PRO A N 1
ATOM 1904 C CA . PRO A 1 233 ? -5.113 2.705 -1.625 1.00 98.69 233 PRO A CA 1
ATOM 1905 C C . PRO A 1 233 ? -5.021 3.922 -2.561 1.00 98.69 233 PRO A C 1
ATOM 1907 O O . PRO A 1 233 ? -3.917 4.435 -2.763 1.00 98.69 233 PRO A O 1
ATOM 1910 N N . ALA A 1 234 ? -6.138 4.409 -3.115 1.00 98.38 234 ALA A N 1
ATOM 1911 C CA . ALA A 1 234 ? -6.126 5.554 -4.026 1.00 98.38 234 ALA A CA 1
ATOM 1912 C C . ALA A 1 234 ? -5.753 6.851 -3.292 1.00 98.38 234 ALA A C 1
ATOM 1914 O O . ALA A 1 234 ? -4.928 7.621 -3.788 1.00 98.38 234 ALA A O 1
ATOM 1915 N N . HIS A 1 235 ? -6.266 7.054 -2.074 1.00 98.44 235 HIS A N 1
ATOM 1916 C CA . HIS A 1 235 ? -5.849 8.152 -1.193 1.00 98.44 235 HIS A CA 1
ATOM 1917 C C . HIS A 1 235 ? -4.338 8.138 -0.906 1.00 98.44 235 HIS A C 1
ATOM 1919 O O . HIS A 1 235 ? -3.667 9.154 -1.098 1.00 98.44 235 HIS A O 1
ATOM 1925 N N . THR A 1 236 ? -3.769 6.990 -0.528 1.00 98.56 236 THR A N 1
ATOM 1926 C CA . THR A 1 236 ? -2.322 6.856 -0.273 1.00 98.56 236 THR A CA 1
ATOM 1927 C C . THR A 1 236 ? -1.484 7.142 -1.513 1.00 98.56 236 THR A C 1
ATOM 1929 O O . THR A 1 236 ? -0.417 7.746 -1.408 1.00 98.56 236 THR A O 1
ATOM 1932 N N . LEU A 1 237 ? -1.960 6.725 -2.688 1.00 98.06 237 LEU A N 1
ATOM 1933 C CA . LEU A 1 237 ? -1.302 7.002 -3.959 1.00 98.06 237 LEU A CA 1
ATOM 1934 C C . LEU A 1 237 ? -1.342 8.500 -4.301 1.00 98.06 237 LEU A C 1
ATOM 1936 O O . LEU A 1 237 ? -0.336 9.060 -4.731 1.00 98.06 237 LEU A O 1
ATOM 1940 N N . ALA A 1 238 ? -2.480 9.161 -4.078 1.00 98.25 238 ALA A N 1
ATOM 1941 C CA . ALA A 1 238 ? -2.643 10.588 -4.342 1.00 98.25 238 ALA A CA 1
ATOM 1942 C C . ALA A 1 238 ? -1.817 11.472 -3.400 1.00 98.25 238 ALA A C 1
ATOM 1944 O O . ALA A 1 238 ? -1.384 12.558 -3.785 1.00 98.25 238 ALA A O 1
ATOM 1945 N N . GLU A 1 239 ? -1.609 11.054 -2.157 1.00 96.62 239 GLU A N 1
ATOM 1946 C CA . GLU A 1 239 ? -1.031 11.919 -1.133 1.00 96.62 239 GLU A CA 1
ATOM 1947 C C . GLU A 1 239 ? 0.293 11.366 -0.602 1.00 96.62 239 GLU A C 1
ATOM 1949 O O . GLU A 1 239 ? 1.369 11.611 -1.147 1.00 96.62 239 GLU A O 1
ATOM 1954 N N . THR A 1 240 ? 0.224 10.682 0.526 1.00 97.12 240 THR A N 1
ATOM 1955 C CA . THR A 1 240 ? 1.348 10.184 1.313 1.00 97.12 240 THR A CA 1
ATOM 1956 C C . THR A 1 240 ? 0.808 9.053 2.178 1.00 97.12 240 THR A C 1
ATOM 1958 O O . THR A 1 240 ? -0.391 8.813 2.187 1.00 97.12 240 THR A O 1
ATOM 1961 N N . GLY A 1 241 ? 1.642 8.368 2.949 1.00 95.81 241 GLY A N 1
ATOM 1962 C CA . GLY A 1 241 ? 1.122 7.380 3.890 1.00 95.81 241 GLY A CA 1
ATOM 1963 C C . GLY A 1 241 ? 2.120 6.992 4.958 1.00 95.81 241 GLY A C 1
ATOM 1964 O O . GLY A 1 241 ? 3.335 7.136 4.774 1.00 95.81 241 GLY A O 1
ATOM 1965 N N . LYS A 1 242 ? 1.604 6.468 6.070 1.00 95.75 242 LYS A N 1
ATOM 1966 C CA . LYS A 1 242 ? 2.435 5.793 7.075 1.00 95.75 242 LYS A CA 1
ATOM 1967 C C . LYS A 1 242 ? 2.593 4.310 6.738 1.00 95.75 242 LYS A C 1
ATOM 1969 O O . LYS A 1 242 ? 2.142 3.848 5.690 1.00 95.75 242 LYS A O 1
ATOM 1974 N N . CYS A 1 243 ? 3.247 3.562 7.627 1.00 96.81 243 CYS A N 1
ATOM 1975 C CA . CYS A 1 243 ? 3.538 2.141 7.428 1.00 96.81 243 CYS A CA 1
ATOM 1976 C C . CYS A 1 243 ? 2.281 1.341 7.068 1.00 96.81 243 CYS A C 1
ATOM 1978 O O . CYS A 1 243 ? 2.286 0.612 6.079 1.00 96.81 243 CYS A O 1
ATOM 1980 N N . CYS A 1 244 ? 1.176 1.563 7.786 1.00 96.94 244 CYS A N 1
ATOM 1981 C CA . CYS A 1 244 ? -0.052 0.824 7.539 1.00 96.94 244 CYS A CA 1
ATOM 1982 C C . CYS A 1 244 ? -0.696 1.137 6.181 1.00 96.94 244 CYS A C 1
ATOM 1984 O O . CYS A 1 244 ? -1.111 0.216 5.487 1.00 96.94 244 CYS A O 1
ATOM 1986 N N . ASP A 1 245 ? -0.730 2.408 5.781 1.00 98.50 245 ASP A N 1
ATOM 1987 C CA . ASP A 1 245 ? -1.359 2.855 4.533 1.00 98.50 245 ASP A CA 1
ATOM 1988 C C . ASP A 1 245 ? -0.609 2.281 3.319 1.00 98.50 245 ASP A C 1
ATOM 1990 O O . ASP A 1 245 ? -1.190 1.695 2.404 1.00 98.50 245 ASP A O 1
ATOM 1994 N N . LYS A 1 246 ? 0.727 2.346 3.363 1.00 98.69 246 LYS A N 1
ATOM 1995 C CA . LYS A 1 246 ? 1.601 1.768 2.333 1.00 98.69 246 LYS A CA 1
ATOM 1996 C C . LYS A 1 246 ? 1.525 0.244 2.288 1.00 98.69 246 LYS A C 1
ATOM 1998 O O . LYS A 1 246 ? 1.590 -0.333 1.201 1.00 98.69 246 LYS A O 1
ATOM 2003 N N . ALA A 1 247 ? 1.376 -0.412 3.440 1.00 98.69 247 ALA A N 1
ATOM 2004 C CA . ALA A 1 247 ? 1.194 -1.859 3.512 1.00 98.69 247 ALA A CA 1
ATOM 2005 C C . ALA A 1 247 ? -0.155 -2.291 2.916 1.00 98.69 247 ALA A C 1
ATOM 2007 O O . ALA A 1 247 ? -0.191 -3.245 2.142 1.00 98.69 247 ALA A O 1
ATOM 2008 N N . ILE A 1 248 ? -1.236 -1.554 3.192 1.00 98.81 248 ILE A N 1
ATOM 2009 C CA . ILE A 1 248 ? -2.563 -1.770 2.592 1.00 98.81 248 ILE A CA 1
ATOM 2010 C C . ILE A 1 248 ? -2.496 -1.638 1.065 1.00 98.81 248 ILE A C 1
ATOM 2012 O O . ILE A 1 248 ? -2.914 -2.557 0.358 1.00 98.81 248 ILE A O 1
ATOM 2016 N N . LEU A 1 249 ? -1.909 -0.550 0.552 1.00 98.88 249 LEU A N 1
ATOM 2017 C CA . LEU A 1 249 ? -1.726 -0.336 -0.889 1.00 98.88 249 LEU A CA 1
ATOM 2018 C C . LEU A 1 249 ? -0.889 -1.454 -1.530 1.00 98.88 249 LEU A C 1
ATOM 2020 O O . LEU A 1 249 ? -1.288 -2.032 -2.539 1.00 98.88 249 LEU A O 1
ATOM 2024 N N . THR A 1 250 ? 0.253 -1.801 -0.933 1.00 98.88 250 THR A N 1
ATOM 2025 C CA . THR A 1 250 ? 1.137 -2.849 -1.470 1.00 98.88 250 THR A CA 1
ATOM 2026 C C . THR A 1 250 ? 0.456 -4.219 -1.468 1.00 98.88 250 THR A C 1
ATOM 2028 O O . THR A 1 250 ? 0.564 -4.959 -2.446 1.00 98.88 250 THR A O 1
ATOM 2031 N N . ALA A 1 251 ? -0.282 -4.556 -0.406 1.00 98.81 251 ALA A N 1
ATOM 2032 C CA . ALA A 1 251 ? -1.039 -5.801 -0.328 1.00 98.81 251 ALA A CA 1
ATOM 2033 C C . ALA A 1 251 ? -2.146 -5.868 -1.393 1.00 98.81 251 ALA A C 1
ATOM 2035 O O . ALA A 1 251 ? -2.340 -6.931 -1.986 1.00 98.81 251 ALA A O 1
ATOM 2036 N N . ALA A 1 252 ? -2.823 -4.747 -1.676 1.00 98.88 252 ALA A N 1
ATOM 2037 C CA . ALA A 1 252 ? -3.825 -4.651 -2.736 1.00 98.88 252 ALA A CA 1
ATOM 2038 C C . ALA A 1 252 ? -3.211 -4.830 -4.136 1.00 98.88 252 ALA A C 1
ATOM 2040 O O . ALA A 1 252 ? -3.752 -5.593 -4.941 1.00 98.88 252 ALA A O 1
ATOM 2041 N N . ILE A 1 253 ? -2.067 -4.188 -4.414 1.00 98.88 253 ILE A N 1
ATOM 2042 C CA . ILE A 1 253 ? -1.348 -4.318 -5.696 1.00 98.88 253 ILE A CA 1
ATOM 2043 C C . ILE A 1 253 ? -0.910 -5.769 -5.908 1.00 98.88 253 ILE A C 1
ATOM 2045 O O . ILE A 1 253 ? -1.261 -6.391 -6.907 1.00 98.88 253 ILE A O 1
ATOM 2049 N N . LEU A 1 254 ? -0.175 -6.337 -4.949 1.00 98.75 254 LEU A N 1
ATOM 2050 C CA . LEU A 1 254 ? 0.347 -7.700 -5.058 1.00 98.75 254 LEU A CA 1
ATOM 2051 C C . LEU A 1 254 ? -0.776 -8.746 -5.099 1.00 98.75 254 LEU A C 1
ATOM 2053 O O . LEU A 1 254 ? -0.667 -9.719 -5.842 1.00 98.75 254 LEU A O 1
ATOM 2057 N N . GLY A 1 255 ? -1.874 -8.518 -4.374 1.00 98.38 255 GLY A N 1
ATOM 2058 C CA . GLY A 1 255 ? -3.080 -9.339 -4.472 1.00 98.38 255 GLY A CA 1
ATOM 2059 C C . GLY A 1 255 ? -3.663 -9.356 -5.889 1.00 98.38 255 GLY A C 1
ATOM 2060 O O . GLY A 1 255 ? -3.938 -10.430 -6.419 1.00 98.38 255 GLY A O 1
ATOM 2061 N N . ASN A 1 256 ? -3.776 -8.190 -6.537 1.00 98.12 256 ASN A N 1
ATOM 2062 C CA . ASN A 1 256 ? -4.218 -8.088 -7.935 1.00 98.12 256 ASN A CA 1
ATOM 2063 C C . ASN A 1 256 ? -3.222 -8.716 -8.930 1.00 98.12 256 ASN A C 1
ATOM 2065 O O . ASN A 1 256 ? -3.631 -9.221 -9.970 1.00 98.12 256 ASN A O 1
ATOM 2069 N N . MET A 1 257 ? -1.928 -8.766 -8.595 1.00 97.31 257 MET A N 1
ATOM 2070 C CA . MET A 1 257 ? -0.914 -9.503 -9.369 1.00 97.31 257 MET A CA 1
ATOM 2071 C C . MET A 1 257 ? -0.944 -11.027 -9.128 1.00 97.31 257 MET A C 1
ATOM 2073 O O . MET A 1 257 ? -0.137 -11.757 -9.704 1.00 97.31 257 MET A O 1
ATOM 2077 N N . GLY A 1 258 ? -1.853 -11.525 -8.282 1.00 96.75 258 GLY A N 1
ATOM 2078 C CA . GLY A 1 258 ? -2.032 -12.952 -8.000 1.00 96.75 258 GLY A CA 1
ATOM 2079 C C . GLY A 1 258 ? -1.161 -13.503 -6.868 1.00 96.75 258 GLY A C 1
ATOM 2080 O O . GLY A 1 258 ? -1.133 -14.717 -6.653 1.00 96.75 258 GLY A O 1
ATOM 2081 N N . TYR A 1 259 ? -0.457 -12.647 -6.126 1.00 97.56 259 TYR A N 1
ATOM 2082 C CA . TYR A 1 259 ? 0.277 -13.066 -4.935 1.00 97.56 259 TYR A CA 1
ATOM 2083 C C . TYR A 1 259 ? -0.660 -13.168 -3.737 1.00 97.56 259 TYR A C 1
ATOM 2085 O O . TYR A 1 259 ? -1.536 -12.331 -3.530 1.00 97.56 259 TYR A O 1
ATOM 2093 N N . ARG A 1 260 ? -0.422 -14.164 -2.883 1.00 97.81 260 ARG A N 1
ATOM 2094 C CA . ARG A 1 260 ? -1.068 -14.210 -1.570 1.00 97.81 260 ARG A CA 1
ATOM 2095 C C . ARG A 1 260 ? -0.322 -13.281 -0.631 1.00 97.81 260 ARG A C 1
ATOM 2097 O O . ARG A 1 260 ? 0.895 -13.409 -0.466 1.00 97.81 260 ARG A O 1
ATOM 2104 N N . THR A 1 261 ? -1.058 -12.369 -0.016 1.00 98.44 261 THR A N 1
ATOM 2105 C CA . THR A 1 261 ? -0.509 -11.356 0.877 1.00 98.44 261 THR A CA 1
ATOM 2106 C C . THR A 1 261 ? -1.112 -11.470 2.267 1.00 98.44 261 THR A C 1
ATOM 2108 O O . THR A 1 261 ? -2.209 -11.991 2.456 1.00 98.44 261 THR A O 1
ATOM 2111 N N . ALA A 1 262 ? -0.371 -10.982 3.251 1.00 98.50 262 ALA A N 1
ATOM 2112 C CA . ALA A 1 262 ? -0.840 -10.768 4.606 1.00 98.50 262 ALA A CA 1
ATOM 2113 C C . ALA A 1 262 ? -0.415 -9.373 5.068 1.00 98.50 262 ALA A C 1
ATOM 2115 O O . ALA A 1 262 ? 0.614 -8.857 4.633 1.00 98.50 262 ALA A O 1
ATOM 2116 N N . LEU A 1 263 ? -1.173 -8.772 5.975 1.00 98.56 263 LEU A N 1
ATOM 2117 C CA . LEU A 1 263 ? -0.699 -7.637 6.760 1.00 98.56 263 LEU A CA 1
ATOM 2118 C C . LEU A 1 263 ? -0.089 -8.180 8.050 1.00 98.56 263 LEU A C 1
ATOM 2120 O O . LEU A 1 263 ? -0.712 -8.995 8.730 1.00 98.56 263 LEU A O 1
ATOM 2124 N N . ILE A 1 264 ? 1.133 -7.763 8.367 1.00 97.94 264 ILE A N 1
ATOM 2125 C CA . ILE A 1 264 ? 1.862 -8.220 9.553 1.00 97.94 264 ILE A CA 1
ATOM 2126 C C . ILE A 1 264 ? 2.010 -7.030 10.494 1.00 97.94 264 ILE A C 1
ATOM 2128 O O . ILE A 1 264 ? 2.650 -6.037 10.144 1.00 97.94 264 ILE A O 1
ATOM 2132 N N . LEU A 1 265 ? 1.397 -7.133 11.671 1.00 96.81 265 LEU A N 1
ATOM 2133 C CA . LEU A 1 265 ? 1.333 -6.076 12.671 1.00 96.81 265 LEU A CA 1
ATOM 2134 C C . LEU A 1 265 ? 2.311 -6.350 13.816 1.00 96.81 265 LEU A C 1
ATOM 2136 O O . LEU A 1 265 ? 2.295 -7.420 14.424 1.00 96.81 265 LEU A O 1
ATOM 2140 N N . PHE A 1 266 ? 3.104 -5.331 14.125 1.00 95.25 266 PHE A N 1
ATOM 2141 C CA . PHE A 1 266 ? 3.980 -5.230 15.286 1.00 95.25 266 PHE A CA 1
ATOM 2142 C C . PHE A 1 266 ? 3.449 -4.085 16.158 1.00 95.25 266 PHE A C 1
ATOM 2144 O O . PHE A 1 266 ? 3.889 -2.936 16.055 1.00 95.25 266 PHE A O 1
ATOM 2151 N N . GLU A 1 267 ? 2.430 -4.377 16.966 1.00 90.06 267 GLU A N 1
ATOM 2152 C CA . GLU A 1 267 ? 1.688 -3.410 17.781 1.00 90.06 267 GLU A CA 1
ATOM 2153 C C . GLU A 1 267 ? 2.620 -2.698 18.764 1.00 90.06 267 GLU A C 1
ATOM 2155 O O . GLU A 1 267 ? 2.609 -1.469 18.856 1.00 90.06 267 GLU A O 1
ATOM 2160 N N . SER A 1 268 ? 3.504 -3.454 19.422 1.00 88.38 268 SER A N 1
ATOM 2161 C CA . SER A 1 268 ? 4.476 -2.903 20.377 1.00 88.38 268 SER A CA 1
ATOM 2162 C C . SER A 1 268 ? 5.453 -1.908 19.737 1.00 88.38 268 SER A C 1
ATOM 2164 O O . SER A 1 268 ? 5.971 -1.019 20.414 1.00 88.38 268 SER A O 1
ATOM 2166 N N . GLN A 1 269 ? 5.707 -2.042 18.433 1.00 90.81 269 GLN A N 1
ATOM 2167 C CA . GLN A 1 269 ? 6.580 -1.159 17.658 1.00 90.81 269 GLN A CA 1
ATOM 2168 C C . GLN A 1 269 ? 5.792 -0.112 16.859 1.00 90.81 269 GLN A C 1
ATOM 2170 O O . GLN A 1 269 ? 6.403 0.714 16.183 1.00 90.81 269 GLN A O 1
ATOM 2175 N N . ASN A 1 270 ? 4.456 -0.118 16.949 1.00 91.06 270 ASN A N 1
ATOM 2176 C CA . ASN A 1 270 ? 3.561 0.705 16.139 1.00 91.06 270 ASN A CA 1
ATOM 2177 C C . ASN A 1 270 ? 3.907 0.623 14.638 1.00 91.06 270 ASN A C 1
ATOM 2179 O O . ASN A 1 270 ? 4.026 1.641 13.950 1.00 91.06 270 ASN A O 1
ATOM 2183 N N . HIS A 1 271 ? 4.123 -0.602 14.147 1.00 95.06 271 HIS A N 1
ATOM 2184 C CA . HIS A 1 271 ? 4.592 -0.853 12.787 1.00 95.06 271 HIS A CA 1
ATOM 2185 C C . HIS A 1 271 ? 3.757 -1.915 12.079 1.00 95.06 271 HIS A C 1
ATOM 2187 O O . HIS A 1 271 ? 3.307 -2.880 12.692 1.00 95.06 271 HIS A O 1
ATOM 2193 N N . MET A 1 272 ? 3.565 -1.742 10.773 1.00 96.81 272 MET A N 1
ATOM 2194 C CA . MET A 1 272 ? 2.877 -2.710 9.925 1.00 96.81 272 MET A CA 1
ATOM 2195 C C . MET A 1 272 ? 3.626 -2.865 8.609 1.00 96.81 272 MET A C 1
ATOM 2197 O O . MET A 1 272 ? 4.011 -1.873 7.990 1.00 96.81 272 MET A O 1
ATOM 2201 N N . VAL A 1 273 ? 3.805 -4.112 8.187 1.00 97.69 273 VAL A N 1
ATOM 2202 C CA . VAL A 1 273 ? 4.470 -4.480 6.931 1.00 97.69 273 VAL A CA 1
ATOM 2203 C C . VAL A 1 273 ? 3.599 -5.433 6.124 1.00 97.69 273 VAL A C 1
ATOM 2205 O O . VAL A 1 273 ? 2.550 -5.888 6.591 1.00 97.69 273 VAL A O 1
ATOM 2208 N N . VAL A 1 274 ? 4.042 -5.753 4.911 1.00 98.50 274 VAL A N 1
ATOM 2209 C CA . VAL A 1 274 ? 3.394 -6.775 4.088 1.00 98.50 274 VAL A CA 1
ATOM 2210 C C . VAL A 1 274 ? 4.115 -8.104 4.262 1.00 98.50 274 VAL A C 1
ATOM 2212 O O . VAL A 1 274 ? 5.338 -8.176 4.276 1.00 98.50 274 VAL A O 1
ATOM 2215 N N . GLY A 1 275 ? 3.344 -9.172 4.388 1.00 98.19 275 GLY A N 1
ATOM 2216 C CA . GLY A 1 275 ? 3.793 -10.541 4.223 1.00 98.19 275 GLY A CA 1
ATOM 2217 C C . GLY A 1 275 ? 3.457 -11.031 2.821 1.00 98.19 275 GLY A C 1
ATOM 2218 O O . GLY A 1 275 ? 2.314 -10.889 2.394 1.00 98.19 275 GLY A O 1
ATOM 2219 N N . VAL A 1 276 ? 4.406 -11.629 2.102 1.00 98.31 276 VAL A N 1
ATOM 2220 C CA . VAL A 1 276 ? 4.169 -12.159 0.747 1.00 98.31 276 VAL A CA 1
ATOM 2221 C C . VAL A 1 276 ? 4.517 -13.637 0.693 1.00 98.31 276 VAL A C 1
ATOM 2223 O O . VAL A 1 276 ? 5.636 -14.030 1.025 1.00 98.31 276 VAL A O 1
ATOM 2226 N N . ALA A 1 277 ? 3.566 -14.471 0.274 1.00 97.19 277 ALA A N 1
ATOM 2227 C CA . ALA A 1 277 ? 3.819 -15.894 0.094 1.00 97.19 277 ALA A CA 1
ATOM 2228 C C . ALA A 1 277 ? 4.387 -16.168 -1.302 1.00 97.19 277 ALA A C 1
ATOM 2230 O O . ALA A 1 277 ? 3.794 -15.794 -2.316 1.00 97.19 277 ALA A O 1
ATOM 2231 N N . LEU A 1 278 ? 5.522 -16.865 -1.351 1.00 92.75 278 LEU A N 1
ATOM 2232 C CA . LEU A 1 278 ? 6.176 -17.303 -2.582 1.00 92.75 278 LEU A CA 1
ATOM 2233 C C . LEU A 1 278 ? 6.674 -18.737 -2.436 1.00 92.75 278 LEU A C 1
ATOM 2235 O O . LEU A 1 278 ? 7.092 -19.156 -1.359 1.00 92.75 278 LEU A O 1
ATOM 2239 N N . ASN A 1 279 ? 6.698 -19.460 -3.555 1.00 86.62 279 ASN A N 1
ATOM 2240 C CA . ASN A 1 279 ? 7.373 -20.758 -3.640 1.00 86.62 279 ASN A CA 1
ATOM 2241 C C . ASN A 1 279 ? 8.896 -20.600 -3.794 1.00 86.62 279 ASN A C 1
ATOM 2243 O O . ASN A 1 279 ? 9.658 -21.500 -3.446 1.00 86.62 279 ASN A O 1
ATOM 2247 N N . SER A 1 280 ? 9.332 -19.464 -4.342 1.00 86.81 280 SER A N 1
ATOM 2248 C CA . SER A 1 280 ? 10.739 -19.113 -4.529 1.00 86.81 280 SER A CA 1
ATOM 2249 C C . SER A 1 280 ? 11.341 -18.606 -3.219 1.00 86.81 280 SER A C 1
ATOM 2251 O O . SER A 1 280 ? 10.700 -17.852 -2.489 1.00 86.81 280 SER A O 1
ATOM 2253 N N . ILE A 1 281 ? 12.590 -18.982 -2.941 1.00 85.19 281 ILE A N 1
ATOM 2254 C CA . ILE A 1 281 ? 13.328 -18.479 -1.778 1.00 85.19 281 ILE A CA 1
ATOM 2255 C C . ILE A 1 281 ? 13.780 -17.040 -2.080 1.00 85.19 281 ILE A C 1
ATOM 2257 O O . ILE A 1 281 ? 14.383 -16.829 -3.136 1.00 85.19 281 ILE A O 1
ATOM 2261 N N . PRO A 1 282 ? 13.516 -16.055 -1.199 1.00 92.62 282 PRO A N 1
ATOM 2262 C CA . PRO A 1 282 ? 14.009 -14.696 -1.393 1.00 92.62 282 PRO A CA 1
ATOM 2263 C C . PRO A 1 282 ? 15.540 -14.626 -1.456 1.00 92.62 282 PRO A C 1
ATOM 2265 O O . PRO A 1 282 ? 16.238 -15.434 -0.845 1.00 92.62 282 PRO A O 1
ATOM 2268 N N . ASN A 1 283 ? 16.063 -13.627 -2.171 1.00 91.50 283 ASN A N 1
ATOM 2269 C CA . ASN A 1 283 ? 17.509 -13.447 -2.341 1.00 91.50 283 ASN A CA 1
ATOM 2270 C C . ASN A 1 283 ? 18.211 -13.010 -1.046 1.00 91.50 283 ASN A C 1
ATOM 2272 O O . ASN A 1 283 ? 19.394 -13.299 -0.859 1.00 91.50 283 ASN A O 1
ATOM 2276 N N . TYR A 1 284 ? 17.500 -12.307 -0.159 1.00 91.75 284 TYR A N 1
ATOM 2277 C CA . TYR A 1 284 ? 18.022 -11.938 1.151 1.00 91.75 284 TYR A CA 1
ATOM 2278 C C . TYR A 1 284 ? 18.183 -13.184 2.029 1.00 91.75 284 TYR A C 1
ATOM 2280 O O . TYR A 1 284 ? 17.264 -13.993 2.149 1.00 91.75 284 TYR A O 1
ATOM 2288 N N . ALA A 1 285 ? 19.346 -13.344 2.663 1.00 89.50 285 ALA A N 1
ATOM 2289 C CA . ALA A 1 285 ? 19.658 -14.518 3.469 1.00 89.50 285 ALA A CA 1
ATOM 2290 C C . ALA A 1 285 ? 20.270 -14.124 4.830 1.00 89.50 285 ALA A C 1
ATOM 2292 O O . ALA A 1 285 ? 21.297 -13.442 4.849 1.00 89.50 285 ALA A O 1
ATOM 2293 N N . PRO A 1 286 ? 19.710 -14.599 5.961 1.00 90.38 286 PRO A N 1
ATOM 2294 C CA . PRO A 1 286 ? 18.484 -15.396 6.065 1.00 90.38 286 PRO A CA 1
ATOM 2295 C C . PRO A 1 286 ? 17.218 -14.554 5.820 1.00 90.38 286 PRO A C 1
ATOM 2297 O O . PRO A 1 286 ? 17.058 -13.493 6.413 1.00 90.38 286 PRO A O 1
ATOM 2300 N N . ALA A 1 287 ? 16.299 -15.050 4.986 1.00 93.81 287 ALA A N 1
ATOM 2301 C CA . ALA A 1 287 ? 14.998 -14.416 4.768 1.00 93.81 287 ALA A CA 1
ATOM 2302 C C . ALA A 1 287 ? 14.072 -14.617 5.975 1.00 93.81 287 ALA A C 1
ATOM 2304 O O . ALA A 1 287 ? 13.813 -15.756 6.382 1.00 93.81 287 ALA A O 1
ATOM 2305 N N . ILE A 1 288 ? 13.518 -13.523 6.492 1.00 95.00 288 ILE A N 1
ATOM 2306 C CA . ILE A 1 288 ? 12.504 -13.539 7.544 1.00 95.00 288 ILE A CA 1
ATOM 2307 C C . ILE A 1 288 ? 11.117 -13.700 6.932 1.00 95.00 288 ILE A C 1
ATOM 2309 O O . ILE A 1 288 ? 10.770 -13.111 5.908 1.00 95.00 288 ILE A O 1
ATOM 2313 N N . GLY A 1 289 ? 10.318 -14.542 7.571 1.00 94.44 289 GLY A N 1
ATOM 2314 C CA . GLY A 1 289 ? 8.928 -14.763 7.226 1.00 94.44 289 GLY A CA 1
ATOM 2315 C C . GLY A 1 289 ? 8.254 -15.603 8.291 1.00 94.44 289 GLY A C 1
ATOM 2316 O O . GLY A 1 289 ? 8.922 -16.373 8.983 1.00 94.44 289 GLY A O 1
ATOM 2317 N N . TYR A 1 290 ? 6.940 -15.467 8.382 1.00 95.25 290 TYR A N 1
ATOM 2318 C CA . TYR A 1 290 ? 6.136 -16.043 9.451 1.00 95.25 290 TYR A CA 1
ATOM 2319 C C . TYR A 1 290 ? 5.074 -16.969 8.870 1.00 95.25 290 TYR A C 1
ATOM 2321 O O . TYR A 1 290 ? 4.492 -16.687 7.819 1.00 95.25 290 TYR A O 1
ATOM 2329 N N . ASP A 1 291 ? 4.837 -18.086 9.548 1.00 95.25 291 ASP A N 1
ATOM 2330 C CA . ASP A 1 291 ? 3.831 -19.061 9.149 1.00 95.25 291 ASP A CA 1
ATOM 2331 C C . ASP A 1 291 ? 2.453 -18.669 9.693 1.00 95.25 291 ASP A C 1
ATOM 2333 O O . ASP A 1 291 ? 2.269 -18.455 10.889 1.00 95.25 291 ASP A O 1
ATOM 2337 N N . CYS A 1 292 ? 1.454 -18.623 8.815 1.00 95.56 292 CYS A N 1
ATOM 2338 C CA . CYS A 1 292 ? 0.056 -18.430 9.179 1.00 95.56 292 CYS A CA 1
ATOM 2339 C C . CYS A 1 292 ? -0.807 -19.400 8.367 1.00 95.56 292 CYS A C 1
ATOM 2341 O O . CYS A 1 292 ? -0.733 -19.435 7.140 1.00 95.56 292 CYS A O 1
ATOM 2343 N N . ASN A 1 293 ? -1.602 -20.230 9.050 1.00 93.38 293 ASN A N 1
ATOM 2344 C CA . ASN A 1 293 ? -2.467 -21.244 8.428 1.00 93.38 293 ASN A CA 1
ATOM 2345 C C . ASN A 1 293 ? -1.738 -22.176 7.434 1.00 93.38 293 ASN A C 1
ATOM 2347 O O . ASN A 1 293 ? -2.296 -22.574 6.414 1.00 93.38 293 ASN A O 1
ATOM 2351 N N . GLY A 1 294 ? -0.481 -22.529 7.731 1.00 93.31 294 GLY A N 1
ATOM 2352 C CA . GLY A 1 294 ? 0.342 -23.403 6.885 1.00 93.31 294 GLY A CA 1
ATOM 2353 C C . GLY A 1 294 ? 0.958 -22.719 5.661 1.00 93.31 294 GLY A C 1
ATOM 2354 O O . GLY A 1 294 ? 1.496 -23.407 4.795 1.00 93.31 294 GLY A O 1
ATOM 2355 N N . ILE A 1 295 ? 0.880 -21.388 5.573 1.00 95.50 295 ILE A N 1
ATOM 2356 C CA . ILE A 1 295 ? 1.507 -20.588 4.519 1.00 95.50 295 ILE A CA 1
ATOM 2357 C C . ILE A 1 295 ? 2.555 -19.684 5.140 1.00 95.50 295 ILE A C 1
ATOM 2359 O O . ILE A 1 295 ? 2.267 -18.946 6.082 1.00 95.50 295 ILE A O 1
ATOM 2363 N N . LYS A 1 296 ? 3.753 -19.711 4.562 1.00 95.69 296 LYS A N 1
ATOM 2364 C CA . LYS A 1 296 ? 4.832 -18.814 4.943 1.00 95.69 296 LYS A CA 1
ATOM 2365 C C . LYS A 1 296 ? 4.711 -17.491 4.200 1.00 95.69 296 LYS A C 1
ATOM 2367 O O . LYS A 1 296 ? 4.768 -17.462 2.971 1.00 95.69 296 LYS A O 1
ATOM 2372 N N . TYR A 1 297 ? 4.598 -16.405 4.953 1.00 97.50 297 TYR A N 1
ATOM 2373 C CA . TYR A 1 297 ? 4.589 -15.040 4.441 1.00 97.50 297 TYR A CA 1
ATOM 2374 C C . TYR A 1 297 ? 5.938 -14.378 4.721 1.00 97.50 297 TYR A C 1
ATOM 2376 O O . TYR A 1 297 ? 6.289 -14.140 5.877 1.00 97.50 297 TYR A O 1
ATOM 2384 N N . TYR A 1 298 ? 6.710 -14.092 3.673 1.00 97.69 298 TYR A N 1
ATOM 2385 C CA . TYR A 1 298 ? 7.994 -13.401 3.788 1.00 97.69 298 TYR A CA 1
ATOM 2386 C C . TYR A 1 298 ? 7.796 -11.913 4.063 1.00 97.69 298 TYR A C 1
ATOM 2388 O O . TYR A 1 298 ? 6.938 -11.277 3.454 1.00 97.69 298 TYR A O 1
ATOM 2396 N N . PHE A 1 299 ? 8.606 -11.376 4.972 1.00 97.56 299 PHE A N 1
ATOM 2397 C CA . PHE A 1 299 ? 8.568 -9.982 5.403 1.00 97.56 299 PHE A CA 1
ATOM 2398 C C . PHE A 1 299 ? 8.907 -9.037 4.243 1.00 97.56 299 PHE A C 1
ATOM 2400 O O . PHE A 1 299 ? 9.919 -9.229 3.571 1.00 97.56 299 PHE A O 1
ATOM 2407 N N . LEU A 1 300 ? 8.105 -7.999 4.024 1.00 98.31 300 LEU A N 1
ATOM 2408 C CA . LEU A 1 300 ? 8.348 -6.967 3.021 1.00 98.31 300 LEU A CA 1
ATOM 2409 C C . LEU A 1 300 ? 8.133 -5.576 3.627 1.00 98.31 300 LEU A C 1
ATOM 2411 O O . LEU A 1 300 ? 6.997 -5.145 3.839 1.00 98.31 300 LEU A O 1
ATOM 2415 N N . GLU A 1 301 ? 9.234 -4.865 3.869 1.00 97.62 301 GLU A N 1
ATOM 2416 C CA . GLU A 1 301 ? 9.208 -3.458 4.271 1.00 97.62 301 GLU A CA 1
ATOM 2417 C C . GLU A 1 301 ? 8.872 -2.551 3.080 1.00 97.62 301 GLU A C 1
ATOM 2419 O O . GLU A 1 301 ? 9.447 -2.669 1.998 1.00 97.62 301 GLU A O 1
ATOM 2424 N N . VAL A 1 302 ? 7.956 -1.609 3.289 1.00 97.00 302 VAL A N 1
ATOM 2425 C CA . VAL A 1 302 ? 7.379 -0.750 2.240 1.00 97.00 302 VAL A CA 1
ATOM 2426 C C . VAL A 1 302 ? 7.398 0.736 2.603 1.00 97.00 302 VAL A C 1
ATOM 2428 O O . VAL A 1 302 ? 6.866 1.558 1.865 1.00 97.00 302 VAL A O 1
ATOM 2431 N N . THR A 1 303 ? 7.990 1.114 3.737 1.00 94.12 303 THR A N 1
ATOM 2432 C CA . THR A 1 303 ? 8.048 2.515 4.189 1.00 94.12 303 THR A CA 1
ATOM 2433 C C . THR A 1 303 ? 9.074 3.371 3.455 1.00 94.12 303 THR A C 1
ATOM 2435 O O . THR A 1 303 ? 8.920 4.591 3.421 1.00 94.12 303 THR A O 1
ATOM 2438 N N . SER A 1 304 ? 10.105 2.759 2.869 1.00 93.69 304 SER A N 1
ATOM 2439 C CA . SER A 1 304 ? 11.173 3.444 2.132 1.00 93.69 304 SER A CA 1
ATOM 2440 C C . SER A 1 304 ? 11.678 2.577 0.966 1.00 93.69 304 SER A C 1
ATOM 2442 O O . SER A 1 304 ? 11.347 1.393 0.913 1.00 93.69 304 SER A O 1
ATOM 2444 N N . PRO A 1 305 ? 12.480 3.093 0.017 1.00 90.69 305 PRO A N 1
ATOM 2445 C CA . PRO A 1 305 ? 13.014 2.268 -1.067 1.00 90.69 305 PRO A CA 1
ATOM 2446 C C . PRO A 1 305 ? 14.133 1.333 -0.591 1.00 90.69 305 PRO A C 1
ATOM 2448 O O . PRO A 1 305 ? 14.765 1.574 0.439 1.00 90.69 305 PRO A O 1
ATOM 2451 N N . GLY A 1 306 ? 14.432 0.321 -1.410 1.00 89.19 306 GLY A N 1
ATOM 2452 C CA . GLY A 1 306 ? 15.667 -0.466 -1.325 1.00 89.19 306 GLY A CA 1
ATOM 2453 C C . GLY A 1 306 ? 15.605 -1.701 -0.428 1.00 89.19 306 GLY A C 1
ATOM 2454 O O . GLY A 1 306 ? 16.650 -2.297 -0.171 1.00 89.19 306 GLY A O 1
ATOM 2455 N N . TRP A 1 307 ? 14.417 -2.090 0.037 1.00 95.12 307 TRP A N 1
ATOM 2456 C CA . TRP A 1 307 ? 14.243 -3.297 0.840 1.00 95.12 307 TRP A CA 1
ATOM 2457 C C . TRP A 1 307 ? 14.091 -4.524 -0.047 1.00 95.12 307 TRP A C 1
ATOM 2459 O O . TRP A 1 307 ? 13.326 -4.527 -1.011 1.00 95.12 307 TRP A O 1
ATOM 2469 N N . GLN A 1 308 ? 14.815 -5.579 0.307 1.00 96.69 308 GLN A N 1
ATOM 2470 C CA . GLN A 1 308 ? 14.673 -6.881 -0.329 1.00 96.69 308 GLN A CA 1
ATOM 2471 C C . GLN A 1 308 ? 13.573 -7.692 0.352 1.00 96.69 308 GLN A C 1
ATOM 2473 O O . GLN A 1 308 ? 13.319 -7.547 1.550 1.00 96.69 308 GLN A O 1
ATOM 2478 N N . LEU A 1 309 ? 12.942 -8.600 -0.387 1.00 97.44 309 LEU A N 1
ATOM 2479 C CA . LEU A 1 309 ? 11.977 -9.510 0.219 1.00 97.44 309 LEU A CA 1
ATOM 2480 C C . LEU A 1 309 ? 12.674 -10.403 1.259 1.00 97.44 309 LEU A C 1
ATOM 2482 O O . LEU A 1 309 ? 13.724 -10.991 1.000 1.00 97.44 309 LEU A O 1
ATOM 2486 N N . GLY A 1 310 ? 12.073 -10.520 2.440 1.00 96.62 310 GLY A N 1
ATOM 2487 C CA . GLY A 1 310 ? 12.620 -11.235 3.589 1.00 96.62 310 GLY A CA 1
ATOM 2488 C C . GLY A 1 310 ? 13.635 -10.433 4.406 1.00 96.62 310 GLY A C 1
ATOM 2489 O O . GLY A 1 310 ? 14.113 -10.951 5.415 1.00 96.62 310 GLY A O 1
ATOM 2490 N N . GLN A 1 311 ? 13.966 -9.200 4.010 1.00 96.25 311 GLN A N 1
ATOM 2491 C CA . GLN A 1 311 ? 14.822 -8.315 4.794 1.00 96.25 311 GLN A CA 1
ATOM 2492 C C . GLN A 1 311 ? 13.999 -7.621 5.894 1.00 96.25 311 GLN A C 1
ATOM 2494 O O . GLN A 1 311 ? 13.064 -6.888 5.567 1.00 96.25 311 GLN A O 1
ATOM 2499 N N . PRO A 1 312 ? 14.343 -7.794 7.182 1.00 90.81 312 PRO A N 1
ATOM 2500 C CA . PRO A 1 312 ? 13.685 -7.076 8.269 1.00 90.81 312 PRO A CA 1
ATOM 2501 C C . PRO A 1 312 ? 14.097 -5.610 8.318 1.00 90.81 312 PRO A C 1
ATOM 2503 O O . PRO A 1 312 ? 15.249 -5.259 8.053 1.00 90.81 312 PRO A O 1
ATOM 2506 N N . SER A 1 313 ? 13.180 -4.774 8.785 1.00 88.81 313 SER A N 1
ATOM 2507 C CA . SER A 1 313 ? 13.486 -3.424 9.256 1.00 88.81 313 SER A CA 1
ATOM 2508 C C . SER A 1 313 ? 14.323 -3.488 10.537 1.00 88.81 313 SER A C 1
ATOM 2510 O O . SER A 1 313 ? 14.218 -4.441 11.313 1.00 88.81 313 SER A O 1
ATOM 2512 N N . ASN A 1 314 ? 15.133 -2.455 10.783 1.00 83.38 314 ASN A N 1
ATOM 2513 C CA . ASN A 1 314 ? 15.989 -2.398 11.971 1.00 83.38 314 ASN A CA 1
ATOM 2514 C C . ASN A 1 314 ? 15.175 -2.601 13.257 1.00 83.38 314 ASN A C 1
ATOM 2516 O O . ASN A 1 314 ? 14.239 -1.845 13.523 1.00 83.38 314 ASN A O 1
ATOM 2520 N N . GLY A 1 315 ? 15.582 -3.562 14.084 1.00 83.50 315 GLY A N 1
ATOM 2521 C CA . GLY A 1 315 ? 14.934 -3.868 15.359 1.00 83.50 315 GLY A CA 1
ATOM 2522 C C . GLY A 1 315 ? 13.768 -4.855 15.269 1.00 83.50 315 GLY A C 1
ATOM 2523 O O . GLY A 1 315 ? 13.160 -5.138 16.299 1.00 83.50 315 GLY A O 1
ATOM 2524 N N . LEU A 1 316 ? 13.460 -5.385 14.080 1.00 88.06 316 LEU A N 1
ATOM 2525 C CA . LEU A 1 316 ? 12.440 -6.421 13.864 1.00 88.06 316 LEU A CA 1
ATOM 2526 C C . LEU A 1 316 ? 13.039 -7.782 13.478 1.00 88.06 316 LEU A C 1
ATOM 2528 O O . LEU A 1 316 ? 12.307 -8.718 13.178 1.00 88.06 316 LEU A O 1
ATOM 2532 N N . GLU A 1 317 ? 14.365 -7.931 13.520 1.00 85.81 317 GLU A N 1
ATOM 2533 C CA . GLU A 1 317 ? 15.071 -9.148 13.098 1.00 85.81 317 GLU A CA 1
ATOM 2534 C C . GLU A 1 317 ? 14.718 -10.376 13.951 1.00 85.81 317 GLU A C 1
ATOM 2536 O O . GLU A 1 317 ? 14.825 -11.512 13.493 1.00 85.81 317 GLU A O 1
ATOM 2541 N N . THR A 1 318 ? 14.335 -10.151 15.209 1.00 85.50 318 THR A N 1
ATOM 2542 C CA . THR A 1 318 ? 14.042 -11.202 16.197 1.00 85.50 318 THR A CA 1
ATOM 2543 C C . THR A 1 318 ? 12.700 -10.994 16.895 1.00 85.50 318 THR A C 1
ATOM 2545 O O . THR A 1 318 ? 12.490 -11.527 17.985 1.00 85.50 318 THR A O 1
ATOM 2548 N N . VAL A 1 319 ? 11.832 -10.153 16.331 1.00 89.00 319 VAL A N 1
ATOM 2549 C CA . VAL A 1 319 ? 10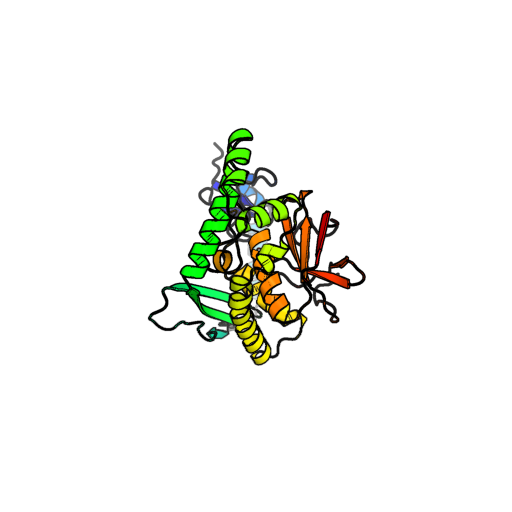.524 -9.832 16.908 1.00 89.00 319 VAL A CA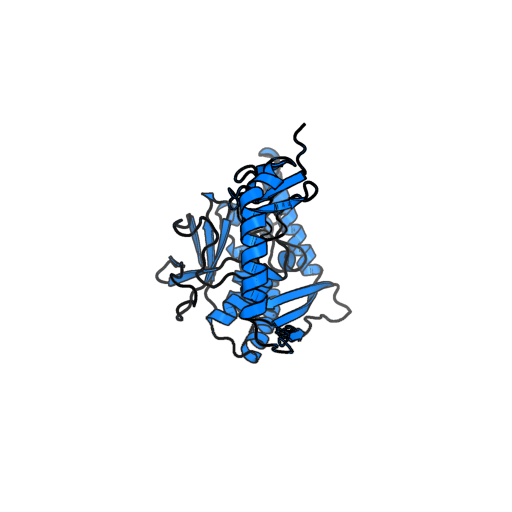 1
ATOM 2550 C C . VAL A 1 319 ? 9.467 -10.673 16.203 1.00 89.00 319 VAL A C 1
ATOM 2552 O O . VAL A 1 319 ? 9.408 -10.713 14.973 1.00 89.00 319 VAL A O 1
ATOM 2555 N N . GLU A 1 320 ? 8.646 -11.362 16.990 1.00 93.44 320 GLU A N 1
ATOM 2556 C CA . GLU A 1 320 ? 7.461 -12.055 16.485 1.00 93.44 320 GLU A CA 1
ATOM 2557 C C . GLU A 1 320 ? 6.310 -11.052 16.320 1.00 93.44 320 GLU A C 1
ATOM 2559 O O . GLU A 1 320 ? 6.170 -10.157 17.158 1.00 93.44 320 GLU A O 1
ATOM 2564 N N . PRO A 1 321 ? 5.490 -11.170 15.265 1.00 95.31 321 PRO A N 1
ATOM 2565 C CA . PRO A 1 321 ? 4.365 -10.277 15.050 1.00 95.31 321 PRO A CA 1
ATOM 2566 C C . PRO A 1 321 ? 3.244 -10.548 16.053 1.00 95.31 321 PRO A C 1
ATOM 2568 O O . PRO A 1 321 ? 2.954 -11.697 16.390 1.00 95.31 321 PRO A O 1
ATOM 2571 N N . ASP A 1 322 ? 2.561 -9.484 16.471 1.00 96.38 322 ASP A N 1
ATOM 2572 C CA . ASP A 1 322 ? 1.382 -9.572 17.335 1.00 96.38 322 ASP A CA 1
ATOM 2573 C C . ASP A 1 322 ? 0.176 -10.137 16.566 1.00 96.38 322 ASP A C 1
ATOM 2575 O O . ASP A 1 322 ? -0.656 -10.859 17.121 1.00 96.38 322 ASP A O 1
ATOM 2579 N N . LEU A 1 323 ? 0.086 -9.828 15.267 1.00 96.31 323 LEU A N 1
ATOM 2580 C CA . LEU A 1 323 ? -0.993 -10.291 14.400 1.00 96.31 323 LEU A CA 1
ATOM 2581 C C . LEU A 1 323 ? -0.520 -10.463 12.952 1.00 96.31 323 LEU A C 1
ATOM 2583 O O . LEU A 1 323 ? 0.178 -9.615 12.398 1.00 96.31 323 LEU A O 1
ATOM 2587 N N . ILE A 1 324 ? -0.962 -11.549 12.318 1.00 97.44 324 ILE A N 1
ATOM 2588 C CA . ILE A 1 324 ? -0.833 -11.780 10.876 1.00 97.44 324 ILE A CA 1
ATOM 2589 C C . ILE A 1 324 ? -2.246 -11.877 10.310 1.00 97.44 324 ILE A C 1
ATOM 2591 O O . ILE A 1 324 ? -3.036 -12.704 10.763 1.00 97.44 324 ILE A O 1
ATOM 2595 N N . ILE A 1 325 ? -2.562 -11.030 9.332 1.00 97.44 325 ILE A N 1
ATOM 2596 C CA . ILE A 1 325 ? -3.889 -10.904 8.724 1.00 97.44 325 ILE A CA 1
ATOM 2597 C C . ILE A 1 325 ? -3.785 -11.302 7.247 1.00 97.44 325 ILE A C 1
ATOM 2599 O O . ILE A 1 325 ? -3.441 -10.453 6.422 1.00 97.44 325 ILE A O 1
ATOM 2603 N N . PRO A 1 326 ? -4.036 -12.572 6.887 1.00 97.56 326 PRO A N 1
ATOM 2604 C CA . PRO A 1 326 ? -4.099 -12.983 5.487 1.00 97.56 326 PRO A CA 1
ATOM 2605 C C . PRO A 1 326 ? -5.192 -12.211 4.723 1.00 97.56 326 PRO A C 1
ATOM 2607 O O . PRO A 1 326 ? -6.278 -11.994 5.264 1.00 97.56 326 PRO A O 1
ATOM 2610 N N . VAL A 1 327 ? -4.893 -11.768 3.497 1.00 94.69 327 VAL A N 1
ATOM 2611 C CA . VAL A 1 327 ? -5.772 -10.918 2.660 1.00 94.69 327 VAL A CA 1
ATOM 2612 C C . VAL A 1 327 ? -6.467 -11.704 1.531 1.00 94.69 327 VAL A C 1
ATOM 2614 O O . VAL A 1 327 ? -6.957 -11.122 0.563 1.00 94.69 327 VAL A O 1
ATOM 2617 N N . ASP A 1 328 ? -6.467 -13.030 1.630 1.00 75.38 328 ASP A N 1
ATOM 2618 C CA . ASP A 1 328 ? -7.049 -13.999 0.691 1.00 75.38 328 ASP A CA 1
ATOM 2619 C C . ASP A 1 328 ? -8.458 -13.598 0.215 1.00 75.38 328 ASP A C 1
ATOM 2621 O O . ASP A 1 328 ? -9.348 -13.373 1.070 1.00 75.38 328 ASP A O 1
#

Nearest PDB structures (foldseek):
  2g77-assembly1_B  TM=4.841E-01  e=2.137E+00  Mus musculus
  8ij9-assembly2_B  TM=4.301E-01  e=2.536E+00  Mus musculus
  8elr-assembly1_A  TM=3.857E-01  e=5.022E+00  Homo sapiens
  6p8z-assembly1_A  TM=4.122E-01  e=6.307E+00  Homo sapiens
  4q01-assembly1_A  TM=3.778E-01  e=7.481E+00  Homo sapiens

Solvent-accessible surface area (backbone atoms only — not comparable to full-atom values): 18533 Å² total; per-residue (Å²): 130,84,45,74,60,19,31,28,33,69,84,81,62,50,77,29,55,66,88,53,61,41,30,91,87,78,64,51,54,44,79,35,90,85,55,60,32,47,74,36,28,74,63,61,68,61,56,81,70,58,90,75,74,96,66,60,68,74,58,50,54,55,48,48,54,55,48,52,54,50,51,71,74,66,59,75,93,72,81,80,84,81,79,83,75,73,77,80,78,73,56,52,73,42,77,52,82,66,46,75,74,63,92,88,57,64,59,50,78,47,80,38,52,30,61,57,96,69,26,35,41,35,35,45,39,51,41,55,40,70,58,41,52,50,40,53,50,51,32,51,52,51,34,53,46,71,74,41,54,74,71,52,31,55,56,48,62,72,72,50,56,70,66,59,52,49,52,52,57,29,54,77,66,76,42,58,56,67,54,33,62,30,70,68,48,37,54,56,35,35,55,55,21,48,56,53,48,53,51,30,54,76,71,65,46,51,80,62,50,43,53,35,48,53,32,17,43,54,8,41,38,36,54,68,41,93,62,86,60,68,56,33,41,60,43,28,70,76,61,41,26,33,42,55,26,38,22,38,33,50,39,32,25,40,40,60,66,70,39,52,28,24,45,36,30,31,69,95,72,76,43,36,29,24,19,43,44,65,95,68,81,54,88,35,82,83,54,41,60,50,76,55,97,90,41,55,23,27,31,33,52,33,63,43,55,86,52,45,46,11,39,65,57,93,89,44,80,86,58,80,64,77,42,76,44,75,65,123

Mean predicted aligned error: 13.75 Å

pLDDT: mean 84.99, std 17.29, range [33.69, 98.88]

Sequence (328 aa):
MPRTIGYLCPICKTVNPKEIKYCLNCGHWLLDTIHEAKAVTNFNYKEQKNIHSAVSWKNVLVALVVIIILIAIVIPRYNTMPTLVYPTVIPRSITMPDLAYPTDIPTESKDFTWDYQGKTYHWHVEIPLELLDYDRQIAKDIQRYAEAGEFERQALYMTMPSTNKQYIKAASHYNYIPWVKEDFNYQFVGYIAECLNIQAEHENYDSVQKVEFVQSFVGGAIPYQVTPGVQFPAHTLAETGKCCDKAILTAAILGNMGYRTALILFESQNHMVVGVALNSIPNYAPAIGYDCNGIKYYFLEVTSPGWQLGQPSNGLETVEPDLIIPVD